Protein AF-A3WQY5-F1 (afdb_monomer)

Secondary structure (DSSP, 8-state):
-PPPPPPEEEE-SSSSEEEEEEE-TTSS-EEEEEEETTT-SSBEEEEES---SSS---BT-EEEEEEEEEETTEEEEEEEEEEEEGGGTEEEESS-B-HHHHHHHHH-SEEEEEETTS-EEEEEE-TTHHHHHHHHHHHH------TT--TTEEEE-SHHHHHHT-SEEEETTEEEETTS-EEEEEE-SSTTEEEESS----B-GGG-BSBTBSPP-EEEEEB-TT-SSGGG-SEEEEEEE-SSSPPPGGGGBSS---STTEEEEEEEE-

Solvent-accessible surface area (backbone atoms only — not comparable to full-atom values): 14234 Å² total; per-residue (Å²): 131,82,78,81,83,53,40,46,61,45,72,46,94,88,49,53,26,26,41,31,44,45,68,25,72,84,74,53,30,33,40,44,31,34,31,35,39,89,85,40,75,30,40,38,38,35,39,29,63,71,81,68,84,53,63,77,90,43,66,91,40,72,44,59,30,38,45,35,30,31,32,97,94,46,75,46,80,41,78,48,30,38,26,25,38,70,95,72,60,25,34,33,44,57,69,60,40,49,55,66,51,46,54,44,45,28,67,21,51,33,40,36,36,19,31,82,87,66,43,68,57,56,37,30,73,25,53,46,21,41,62,28,30,56,48,39,26,67,58,29,60,34,73,70,74,54,86,79,67,51,93,39,40,32,43,44,69,30,73,63,14,52,55,29,46,32,37,35,35,55,55,94,55,27,40,32,32,60,81,67,51,70,46,50,40,40,83,52,98,33,64,54,34,30,32,43,72,62,74,57,59,58,74,42,37,92,75,28,51,74,38,70,92,56,44,37,36,34,41,23,58,7,22,46,81,92,38,97,44,67,94,71,35,56,47,39,31,44,34,34,26,39,64,92,67,79,58,56,43,70,45,25,37,38,84,61,78,82,46,79,40,62,65,38,74,30,37,26,34,103

Foldseek 3Di:
DPPQDAWDWDQDPVFLWIWTKDDFPVRFWIWIWGDGLVLPAAIWTKIARQDDDQDDQDAPDKFKKWKWFQAPVGIDIWIWIWHHHPVRRITITDGGTHLVVLLSLLHGQKIWMGGPVRHTRTMHGSGNSVVNSVSRCVRSVSPPCPVCPDLQWWAFPDPCCCQFFGIWGQDPQFIAGPVRDTWGWDDDPAPQKIFTPDQDFDQTHPRDTPFPPGGWGMWGFAFEPVDPDPSRGQKTKIWTFDDDDTAHNCVNYDNDDPDPRTGDITMTGD

Structure (mmCIF, N/CA/C/O backbone):
data_AF-A3WQY5-F1
#
_entry.id   AF-A3WQY5-F1
#
loop_
_atom_site.group_PDB
_atom_site.id
_atom_site.type_symbol
_atom_site.label_atom_id
_atom_site.label_alt_id
_atom_site.label_comp_id
_atom_site.label_asym_id
_atom_site.label_entity_id
_atom_site.label_seq_id
_atom_site.pdbx_PDB_ins_code
_atom_site.Cartn_x
_atom_site.Cartn_y
_atom_site.Cartn_z
_atom_site.occupancy
_atom_site.B_iso_or_equiv
_atom_site.auth_seq_id
_atom_site.auth_comp_id
_atom_site.auth_asym_id
_atom_site.auth_atom_id
_atom_site.pdbx_PDB_model_num
ATOM 1 N N . MET A 1 1 ? 33.928 -15.303 -5.608 1.00 41.84 1 MET A N 1
ATOM 2 C CA . MET A 1 1 ? 32.573 -14.869 -5.208 1.00 41.84 1 MET A CA 1
ATOM 3 C C . MET A 1 1 ? 32.460 -13.387 -5.524 1.00 41.84 1 MET A C 1
ATOM 5 O O . MET A 1 1 ? 33.220 -12.619 -4.951 1.00 41.84 1 MET A O 1
ATOM 9 N N . GLN A 1 2 ? 31.615 -12.990 -6.480 1.00 43.31 2 GLN A N 1
ATOM 10 C CA . GLN A 1 2 ? 31.292 -11.572 -6.681 1.00 43.31 2 GLN A CA 1
ATOM 11 C C . GLN A 1 2 ? 30.510 -11.088 -5.458 1.00 43.31 2 GLN A C 1
ATOM 13 O O . GLN A 1 2 ? 29.600 -11.779 -4.999 1.00 43.31 2 GLN A O 1
ATOM 18 N N . ALA A 1 3 ? 30.895 -9.943 -4.896 1.00 53.81 3 ALA A N 1
ATOM 19 C CA . ALA A 1 3 ? 30.131 -9.323 -3.823 1.00 53.81 3 ALA A CA 1
ATOM 20 C C . ALA A 1 3 ? 28.706 -9.058 -4.329 1.00 53.81 3 ALA A C 1
ATOM 22 O O . ALA A 1 3 ? 28.535 -8.508 -5.417 1.00 53.81 3 ALA A O 1
ATOM 23 N N . LYS A 1 4 ? 27.690 -9.469 -3.560 1.00 64.06 4 LYS A N 1
ATOM 24 C CA . LYS A 1 4 ? 26.301 -9.119 -3.865 1.00 64.06 4 LYS A CA 1
ATOM 25 C C . LYS A 1 4 ? 26.191 -7.597 -3.887 1.00 64.06 4 LYS A C 1
ATOM 27 O O . LYS A 1 4 ? 26.438 -6.939 -2.879 1.00 64.06 4 LYS A O 1
ATOM 32 N N . GLU A 1 5 ? 25.868 -7.051 -5.052 1.00 82.19 5 GLU A N 1
ATOM 33 C CA . GLU A 1 5 ? 25.673 -5.617 -5.237 1.00 82.19 5 GLU A CA 1
ATOM 34 C C . GLU A 1 5 ? 24.538 -5.147 -4.311 1.00 82.19 5 GLU A C 1
ATOM 36 O O . GLU A 1 5 ? 23.481 -5.773 -4.271 1.00 82.19 5 GLU A O 1
ATOM 41 N N . ALA A 1 6 ? 24.732 -4.083 -3.538 1.00 90.44 6 ALA A N 1
ATOM 42 C CA . ALA A 1 6 ? 23.682 -3.519 -2.688 1.00 90.44 6 ALA A CA 1
ATOM 43 C C . ALA A 1 6 ? 22.960 -2.385 -3.425 1.00 90.44 6 ALA A C 1
ATOM 45 O O . ALA A 1 6 ? 23.534 -1.770 -4.318 1.00 90.44 6 ALA A O 1
ATOM 46 N N . TRP A 1 7 ? 21.728 -2.064 -3.026 1.00 93.94 7 TRP A N 1
ATOM 47 C CA . TRP A 1 7 ? 21.065 -0.850 -3.501 1.00 93.94 7 TRP A CA 1
ATOM 48 C C . TRP A 1 7 ? 21.878 0.388 -3.118 1.00 93.94 7 TRP A C 1
ATOM 50 O O . TRP A 1 7 ? 22.141 0.640 -1.937 1.00 93.94 7 TRP A O 1
ATOM 60 N N . THR A 1 8 ? 22.243 1.179 -4.120 1.00 90.19 8 THR A N 1
ATOM 61 C CA . THR A 1 8 ? 22.948 2.452 -3.954 1.00 90.19 8 THR A CA 1
ATOM 62 C C . THR A 1 8 ? 22.024 3.617 -4.270 1.00 90.19 8 THR A C 1
ATOM 64 O O . THR A 1 8 ? 21.202 3.523 -5.176 1.00 90.19 8 THR A O 1
ATOM 67 N N . ALA A 1 9 ? 22.163 4.713 -3.524 1.00 92.00 9 ALA A N 1
ATOM 68 C CA . ALA A 1 9 ? 21.423 5.949 -3.749 1.00 92.00 9 ALA A CA 1
ATOM 69 C C . ALA A 1 9 ? 22.381 7.126 -3.904 1.00 92.00 9 ALA A C 1
ATOM 71 O O . ALA A 1 9 ? 23.246 7.338 -3.051 1.00 92.00 9 ALA A O 1
ATOM 72 N N . PHE A 1 10 ? 22.177 7.898 -4.964 1.00 93.94 10 PHE A N 1
ATOM 73 C CA . PHE A 1 10 ? 22.990 9.044 -5.337 1.00 93.94 10 PHE A CA 1
ATOM 74 C C . PHE A 1 10 ? 22.095 10.286 -5.383 1.00 93.94 10 PHE A C 1
ATOM 76 O O . PHE A 1 10 ? 21.288 10.423 -6.305 1.00 93.94 10 PHE A O 1
ATOM 83 N N . PRO A 1 11 ? 22.168 11.167 -4.371 1.00 90.81 11 PRO A N 1
ATOM 84 C CA . PRO A 1 11 ? 21.554 12.484 -4.448 1.00 90.81 11 PRO A CA 1
ATOM 85 C C . PRO A 1 11 ? 22.171 13.282 -5.595 1.00 90.81 11 PRO A C 1
ATOM 87 O O . PRO A 1 11 ? 23.394 13.320 -5.728 1.00 90.81 11 PRO A O 1
ATOM 90 N N . ASP A 1 12 ? 21.337 13.947 -6.382 1.00 88.31 12 ASP A N 1
ATOM 91 C CA . ASP A 1 12 ? 21.803 14.926 -7.356 1.00 88.31 12 ASP A CA 1
ATOM 92 C C . ASP A 1 12 ? 22.112 16.250 -6.633 1.00 88.31 12 ASP A C 1
ATOM 94 O O . ASP A 1 12 ? 21.279 16.786 -5.903 1.00 88.31 12 ASP A O 1
ATOM 98 N N . ALA A 1 13 ? 23.324 16.782 -6.802 1.00 81.56 13 ALA A N 1
ATOM 99 C CA . ALA A 1 13 ? 23.751 18.017 -6.143 1.00 81.56 13 ALA A CA 1
ATOM 100 C C . ALA A 1 13 ? 22.996 19.264 -6.647 1.00 81.56 13 ALA A C 1
ATOM 102 O O . ALA A 1 13 ? 22.935 20.267 -5.935 1.00 81.56 13 ALA A O 1
ATOM 103 N N . GLY A 1 14 ? 22.427 19.215 -7.859 1.00 80.31 14 GLY A N 1
ATOM 104 C CA . GLY A 1 14 ? 21.748 20.346 -8.503 1.00 80.31 14 GLY A CA 1
ATOM 105 C C . GLY A 1 14 ? 20.222 20.243 -8.544 1.00 80.31 14 GLY A C 1
ATOM 106 O O . GLY A 1 14 ? 19.547 21.206 -8.921 1.00 80.31 14 GLY A O 1
ATOM 107 N N . SER A 1 15 ? 19.650 19.102 -8.161 1.00 82.19 15 SER A N 1
ATOM 108 C CA . SER A 1 15 ? 18.206 18.881 -8.202 1.00 82.19 15 SER A CA 1
ATOM 109 C C . SER A 1 15 ? 17.723 18.139 -6.953 1.00 82.19 15 SER A C 1
ATOM 111 O O . SER A 1 15 ? 18.478 17.388 -6.344 1.00 82.19 15 SER A O 1
ATOM 113 N N . PRO A 1 16 ? 16.468 18.335 -6.509 1.00 87.38 16 PRO A N 1
ATOM 114 C CA . PRO A 1 16 ? 15.927 17.608 -5.364 1.00 87.38 16 PRO A CA 1
ATOM 115 C C . PRO A 1 16 ? 15.528 16.182 -5.782 1.00 87.38 16 PRO A C 1
ATOM 117 O O . PRO A 1 16 ? 14.364 15.788 -5.665 1.00 87.38 16 PRO A O 1
ATOM 120 N N . ALA A 1 17 ? 16.489 15.440 -6.328 1.00 92.00 17 ALA A N 1
ATOM 121 C CA . ALA A 1 17 ? 16.324 14.106 -6.868 1.00 92.00 17 ALA A CA 1
ATOM 122 C C . ALA A 1 17 ? 17.367 13.143 -6.298 1.00 92.00 17 ALA A C 1
ATOM 124 O O . ALA A 1 17 ? 18.462 13.525 -5.882 1.00 92.00 17 ALA A O 1
ATOM 125 N N . VAL A 1 18 ? 17.000 11.869 -6.281 1.00 95.88 18 VAL A N 1
ATOM 126 C CA . VAL A 1 18 ? 17.877 10.762 -5.913 1.00 95.88 18 VAL A CA 1
ATOM 127 C C . VAL A 1 18 ? 17.759 9.716 -6.995 1.00 95.88 18 VAL A C 1
ATOM 129 O O . VAL A 1 18 ? 16.646 9.323 -7.340 1.00 95.88 18 VAL A O 1
ATOM 132 N N . GLN A 1 19 ? 18.900 9.247 -7.480 1.00 96.75 19 GLN A N 1
ATOM 133 C CA . GLN A 1 19 ? 18.979 8.111 -8.383 1.00 96.75 19 GLN A CA 1
ATOM 134 C C . GLN A 1 19 ? 19.353 6.853 -7.608 1.00 96.75 19 GLN A C 1
ATOM 136 O O . GLN A 1 19 ? 20.206 6.887 -6.719 1.00 96.75 19 GLN A O 1
ATOM 141 N N . VAL A 1 20 ? 18.721 5.739 -7.949 1.00 96.56 20 VAL A N 1
ATOM 142 C CA . VAL A 1 20 ? 19.049 4.406 -7.457 1.00 96.56 20 VAL A CA 1
ATOM 143 C C . VAL A 1 20 ? 19.146 3.446 -8.633 1.00 96.56 20 VAL A C 1
ATOM 145 O O . VAL A 1 20 ? 18.444 3.601 -9.633 1.00 96.56 20 VAL A O 1
ATOM 148 N N . SER A 1 21 ? 19.985 2.430 -8.496 1.00 95.56 21 SER A N 1
ATOM 149 C CA . SER A 1 21 ? 20.112 1.367 -9.486 1.00 95.56 21 SER A CA 1
ATOM 150 C C . SER A 1 21 ? 20.326 0.019 -8.817 1.00 95.56 21 SER A C 1
ATOM 152 O O . SER A 1 21 ? 20.824 -0.059 -7.686 1.00 95.56 21 SER A O 1
ATOM 154 N N . LYS A 1 22 ? 19.903 -1.044 -9.506 1.00 96.19 22 LYS A N 1
ATOM 155 C CA . LYS A 1 22 ? 20.099 -2.420 -9.054 1.00 96.19 22 LYS A CA 1
ATOM 156 C C . LYS A 1 22 ? 19.904 -3.415 -10.194 1.00 96.19 22 LYS A C 1
ATOM 158 O O . LYS A 1 22 ? 18.937 -3.311 -10.944 1.00 96.19 22 LYS A O 1
ATOM 163 N N . THR A 1 23 ? 20.755 -4.435 -10.248 1.00 96.56 23 TH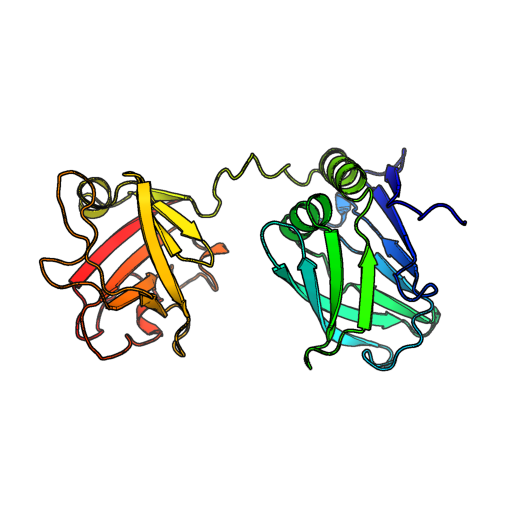R A N 1
ATOM 164 C CA . THR A 1 23 ? 20.515 -5.628 -11.075 1.00 96.56 23 THR A CA 1
ATOM 165 C C . THR A 1 23 ? 19.598 -6.615 -10.346 1.00 96.56 23 THR A C 1
ATOM 167 O O . THR A 1 23 ? 19.805 -6.912 -9.161 1.00 96.56 23 THR A O 1
ATOM 170 N N . ALA A 1 24 ? 18.581 -7.112 -11.045 1.00 97.06 24 ALA A N 1
ATOM 171 C CA . ALA A 1 24 ? 17.639 -8.109 -10.562 1.00 97.06 24 ALA A CA 1
ATOM 172 C C . ALA A 1 24 ? 18.316 -9.462 -10.287 1.00 97.06 24 ALA A C 1
ATOM 174 O O . ALA A 1 24 ? 19.445 -9.740 -10.689 1.00 97.06 24 ALA A O 1
ATOM 175 N N . THR A 1 25 ? 17.590 -10.331 -9.591 1.00 96.62 25 THR A N 1
ATOM 176 C CA . THR A 1 25 ? 18.013 -11.698 -9.236 1.00 96.62 25 THR A CA 1
ATOM 177 C C . THR A 1 25 ? 18.167 -12.626 -10.440 1.00 96.62 25 THR A C 1
ATOM 179 O O . THR A 1 25 ? 18.842 -13.645 -10.334 1.00 96.62 25 THR A O 1
ATOM 182 N N . ASP A 1 26 ? 17.599 -12.256 -11.588 1.00 95.50 26 ASP A N 1
ATOM 183 C CA . ASP A 1 26 ? 17.806 -12.943 -12.865 1.00 95.50 26 ASP A CA 1
ATOM 184 C C . ASP A 1 26 ? 19.197 -12.668 -13.481 1.00 95.50 26 ASP A C 1
ATOM 186 O O . ASP A 1 26 ? 19.581 -13.300 -14.468 1.00 95.50 26 ASP A O 1
ATOM 190 N N . GLY A 1 27 ? 19.964 -11.743 -12.891 1.00 95.44 27 GLY A N 1
ATOM 191 C CA . GLY A 1 27 ? 21.328 -11.397 -13.279 1.00 95.44 27 GLY A CA 1
ATOM 192 C C . GLY A 1 27 ? 21.446 -10.507 -14.516 1.00 95.44 27 GLY A C 1
ATOM 193 O O . GLY A 1 27 ? 22.567 -10.263 -14.957 1.00 95.44 27 GLY A O 1
ATOM 194 N N . HIS A 1 28 ? 20.336 -10.036 -15.090 1.00 95.62 28 HIS A N 1
ATOM 195 C CA . HIS A 1 28 ? 20.360 -9.249 -16.325 1.00 95.62 28 HIS A CA 1
ATOM 196 C C . HIS A 1 28 ? 19.387 -8.074 -16.350 1.00 95.62 28 HIS A C 1
ATOM 198 O O . HIS A 1 28 ? 19.737 -7.046 -16.922 1.00 95.62 28 HIS A O 1
ATOM 204 N N . THR A 1 29 ? 18.202 -8.179 -15.747 1.00 97.75 29 THR A N 1
ATOM 205 C CA . THR A 1 29 ? 17.266 -7.052 -15.701 1.00 97.75 29 THR A CA 1
ATOM 206 C C . THR A 1 29 ? 17.841 -5.965 -14.802 1.00 97.75 29 THR A C 1
ATOM 208 O O . THR A 1 29 ? 18.151 -6.215 -13.636 1.00 97.75 29 THR A O 1
ATOM 211 N N . VAL A 1 30 ? 17.982 -4.748 -15.321 1.00 97.31 30 VAL A N 1
ATOM 212 C CA . VAL A 1 30 ? 18.534 -3.617 -14.568 1.00 97.31 30 VAL A CA 1
ATOM 213 C C . VAL A 1 30 ? 17.428 -2.620 -14.286 1.00 97.31 30 VAL A C 1
ATOM 215 O O . VAL A 1 30 ? 16.726 -2.188 -15.195 1.00 97.31 30 VAL A O 1
ATOM 218 N N . PHE A 1 31 ? 17.289 -2.238 -13.021 1.00 97.69 31 PHE A N 1
ATOM 219 C CA . PHE A 1 31 ? 16.473 -1.103 -12.629 1.00 97.69 31 PHE A CA 1
ATOM 220 C C . PHE A 1 31 ? 17.334 0.153 -12.528 1.00 97.69 31 PHE A C 1
ATOM 222 O O . PHE A 1 31 ? 18.377 0.140 -11.864 1.00 97.69 31 PHE A O 1
ATOM 229 N N . LEU A 1 32 ? 16.855 1.242 -13.123 1.00 97.06 32 LEU A N 1
ATOM 230 C CA . LEU A 1 32 ? 17.350 2.595 -12.908 1.00 97.06 32 LEU A CA 1
ATOM 231 C C . LEU A 1 32 ? 16.161 3.494 -12.578 1.00 97.06 32 LEU A C 1
ATOM 233 O O . LEU A 1 32 ? 15.205 3.583 -13.340 1.00 97.06 32 LEU A O 1
ATOM 237 N N . GLY A 1 33 ? 16.208 4.184 -11.449 1.00 96.31 33 GLY A N 1
ATOM 238 C CA . GLY A 1 33 ? 15.096 5.033 -11.051 1.00 96.31 33 GLY A CA 1
ATOM 239 C C . GLY A 1 33 ? 15.403 5.849 -9.819 1.00 96.31 33 GLY A C 1
ATOM 240 O O . GLY A 1 33 ? 16.547 6.220 -9.580 1.00 96.31 33 GLY A O 1
ATOM 241 N N . GLY A 1 34 ? 14.379 6.122 -9.024 1.00 95.50 34 GLY A N 1
ATOM 242 C CA . GLY A 1 34 ? 14.497 6.854 -7.776 1.00 95.50 34 GLY A CA 1
ATOM 243 C C . GLY A 1 34 ? 13.363 7.847 -7.606 1.00 95.50 34 GLY A C 1
ATOM 244 O O . GLY A 1 34 ? 12.201 7.528 -7.860 1.00 95.50 34 GLY A O 1
ATOM 245 N N . CYS A 1 35 ? 13.691 9.042 -7.132 1.00 94.94 35 CYS A N 1
ATOM 246 C CA . CYS A 1 35 ? 12.704 10.068 -6.835 1.00 94.94 35 CYS A CA 1
ATOM 247 C C . CYS A 1 35 ? 13.149 11.447 -7.291 1.00 94.94 35 CYS A C 1
ATOM 249 O O . CYS A 1 35 ? 14.339 11.738 -7.368 1.00 94.94 35 CYS A O 1
ATOM 251 N N . ASN A 1 36 ? 12.174 12.315 -7.548 1.00 89.38 36 ASN A N 1
ATOM 252 C CA . ASN A 1 36 ? 12.401 13.717 -7.856 1.00 89.38 36 ASN A CA 1
ATOM 253 C C . ASN A 1 36 ? 11.270 14.547 -7.251 1.00 89.38 36 ASN A C 1
ATOM 255 O O . ASN A 1 36 ? 10.126 14.456 -7.693 1.00 89.38 36 ASN A O 1
ATOM 259 N N . LYS A 1 37 ? 11.594 15.394 -6.270 1.00 85.31 37 LYS A N 1
ATOM 260 C CA . LYS A 1 37 ? 10.620 16.230 -5.554 1.00 85.31 37 LYS A CA 1
ATOM 261 C C . LYS A 1 37 ? 9.785 17.114 -6.486 1.00 85.31 37 LYS A C 1
ATOM 263 O O . LYS A 1 37 ? 8.655 17.446 -6.145 1.00 85.31 37 LYS A O 1
ATOM 268 N N . ARG A 1 38 ? 10.326 17.503 -7.649 1.00 82.12 38 ARG A N 1
ATOM 269 C CA . ARG A 1 38 ? 9.616 18.337 -8.636 1.00 82.12 38 ARG A CA 1
ATOM 270 C C . ARG A 1 38 ? 8.538 17.570 -9.399 1.00 82.12 38 ARG A C 1
ATOM 272 O O . ARG A 1 38 ? 7.591 18.193 -9.855 1.00 82.12 38 ARG A O 1
ATOM 279 N N . LEU A 1 39 ? 8.680 16.250 -9.534 1.00 78.81 39 LEU A N 1
ATOM 280 C CA . LEU A 1 39 ? 7.693 15.394 -10.203 1.00 78.81 39 LEU A CA 1
ATOM 281 C C . LEU A 1 39 ? 6.554 14.973 -9.265 1.00 78.81 39 LEU A C 1
ATOM 283 O O . LEU A 1 39 ? 5.532 14.479 -9.726 1.00 78.81 39 LEU A O 1
ATOM 287 N N . GLY A 1 40 ? 6.720 15.186 -7.958 1.00 80.38 40 GLY A N 1
ATOM 288 C CA . GLY A 1 40 ? 5.765 14.804 -6.927 1.00 80.38 40 GLY A CA 1
ATOM 289 C C . GLY A 1 40 ? 6.343 13.792 -5.942 1.00 80.38 40 GLY A C 1
ATOM 290 O O . GLY A 1 40 ? 7.493 13.358 -6.036 1.00 80.38 40 GLY A O 1
ATOM 291 N N . ALA A 1 41 ? 5.536 13.429 -4.948 1.00 81.88 41 ALA A N 1
ATOM 292 C CA . ALA A 1 41 ? 5.933 12.475 -3.927 1.00 81.88 41 ALA A CA 1
ATOM 293 C C . ALA A 1 41 ? 5.734 11.036 -4.427 1.00 81.88 41 ALA A C 1
ATOM 295 O O . ALA A 1 41 ? 4.638 10.490 -4.334 1.00 81.88 41 ALA A O 1
ATOM 296 N N . GLY A 1 42 ? 6.798 10.406 -4.916 1.00 85.81 42 GLY A N 1
ATOM 297 C CA . GLY A 1 42 ? 6.816 8.969 -5.145 1.00 85.81 42 GLY A CA 1
ATOM 298 C C . GLY A 1 42 ? 8.070 8.471 -5.850 1.00 85.81 42 GLY A C 1
ATOM 299 O O . GLY A 1 42 ? 9.023 9.218 -6.077 1.00 85.81 42 GLY A O 1
ATOM 300 N N . PHE A 1 43 ? 8.062 7.182 -6.157 1.00 94.00 43 PHE A N 1
ATOM 301 C CA . PHE A 1 43 ? 9.169 6.463 -6.768 1.00 94.00 43 PHE A CA 1
ATOM 302 C C . PHE A 1 43 ? 8.837 6.078 -8.204 1.00 94.00 43 PHE A C 1
ATOM 304 O O . PHE A 1 43 ? 7.737 5.611 -8.488 1.00 94.00 43 PHE A O 1
ATOM 311 N N . THR A 1 44 ? 9.786 6.263 -9.110 1.00 96.44 44 THR A N 1
ATOM 312 C CA . THR A 1 44 ? 9.638 5.906 -10.524 1.00 96.44 44 THR A CA 1
ATOM 313 C C . THR A 1 44 ? 10.963 5.396 -11.078 1.00 96.44 44 THR A C 1
ATOM 315 O O . THR A 1 44 ? 11.986 5.444 -10.391 1.00 96.44 44 THR A O 1
ATOM 318 N N . GLY A 1 45 ? 10.955 4.871 -12.297 1.00 96.81 45 GLY A N 1
ATOM 319 C CA . GLY A 1 45 ? 12.144 4.346 -12.951 1.00 96.81 45 GLY A CA 1
ATOM 320 C C . GLY A 1 45 ? 11.822 3.498 -14.168 1.00 96.81 45 GLY A C 1
ATOM 321 O O . GLY A 1 45 ? 10.661 3.349 -14.552 1.00 96.81 45 GLY A O 1
ATOM 322 N N . THR A 1 46 ? 12.870 2.931 -14.744 1.00 97.75 46 THR A N 1
ATOM 323 C CA . THR A 1 46 ? 12.820 2.044 -15.898 1.00 97.75 46 THR A CA 1
ATOM 324 C C . THR A 1 46 ? 13.496 0.713 -15.582 1.00 97.75 46 THR A C 1
ATOM 326 O O . THR A 1 46 ? 14.423 0.623 -14.770 1.00 97.75 46 THR A O 1
ATOM 329 N N . PHE A 1 47 ? 13.006 -0.337 -16.230 1.00 98.06 47 PHE A N 1
ATOM 330 C CA . PHE A 1 47 ? 13.578 -1.676 -16.228 1.00 98.06 47 PHE A CA 1
ATOM 331 C C . PHE A 1 47 ? 14.109 -1.962 -17.626 1.00 98.06 47 PHE A C 1
ATOM 333 O O . PHE A 1 47 ? 13.340 -1.959 -18.585 1.00 98.06 47 PHE A O 1
ATOM 340 N N . SER A 1 48 ? 15.405 -2.206 -17.763 1.00 97.81 48 SER A N 1
ATOM 341 C CA . SER A 1 48 ? 16.030 -2.531 -19.045 1.00 97.81 48 SER A CA 1
ATOM 342 C C . SER A 1 48 ? 16.558 -3.959 -19.050 1.00 97.81 48 SER A C 1
ATOM 344 O O . SER A 1 48 ? 16.685 -4.607 -18.008 1.00 97.81 48 SER A O 1
ATOM 346 N N . SER A 1 49 ? 16.868 -4.459 -20.247 1.00 96.75 49 SER A N 1
ATOM 347 C CA . SER A 1 49 ? 17.458 -5.787 -20.457 1.00 96.75 49 SER A CA 1
ATOM 348 C C . SER A 1 49 ? 16.597 -6.971 -20.002 1.00 96.75 49 SER A C 1
ATOM 350 O O . SER A 1 49 ? 17.108 -8.086 -19.972 1.00 96.75 49 SER A O 1
ATOM 352 N N . TYR A 1 50 ? 15.308 -6.781 -19.699 1.00 96.94 50 TYR A N 1
ATOM 353 C CA . TYR A 1 50 ? 14.400 -7.877 -19.357 1.00 96.94 50 TYR A CA 1
ATOM 354 C C . TYR A 1 50 ? 14.188 -8.825 -20.549 1.00 96.94 50 TYR A C 1
ATOM 356 O O . TYR A 1 50 ? 13.875 -8.401 -21.667 1.00 96.94 50 TYR A O 1
ATOM 364 N N . ARG A 1 51 ? 14.367 -10.130 -20.304 1.00 95.88 51 ARG A N 1
ATOM 365 C CA . ARG A 1 51 ? 14.285 -11.197 -21.324 1.00 95.88 51 ARG A CA 1
ATOM 366 C C . ARG A 1 51 ? 13.147 -12.189 -21.100 1.00 95.88 51 ARG A C 1
ATOM 368 O O . ARG A 1 51 ? 13.033 -13.151 -21.856 1.00 95.88 51 ARG A O 1
ATOM 375 N N . GLY A 1 52 ? 12.349 -12.003 -20.052 1.00 95.62 52 GLY A N 1
ATOM 376 C CA . GLY A 1 52 ? 11.213 -12.876 -19.784 1.00 95.62 52 GLY A CA 1
ATOM 377 C C . GLY A 1 52 ? 10.007 -12.563 -20.670 1.00 95.62 52 GLY A C 1
ATOM 378 O O . GLY A 1 52 ? 10.010 -11.644 -21.484 1.00 95.62 52 GLY A O 1
ATOM 379 N N . ASP A 1 53 ? 8.958 -13.353 -20.482 1.00 96.62 53 ASP A N 1
ATOM 380 C CA . ASP A 1 53 ? 7.721 -13.358 -21.268 1.00 96.62 53 ASP A CA 1
ATOM 381 C C . ASP A 1 53 ? 6.487 -12.976 -20.423 1.00 96.62 53 ASP A C 1
ATOM 383 O O . ASP A 1 53 ? 5.343 -13.205 -20.818 1.00 96.62 53 ASP A O 1
ATOM 387 N N . ALA A 1 54 ? 6.694 -12.461 -19.206 1.00 97.44 54 ALA A N 1
ATOM 388 C CA . ALA A 1 54 ? 5.600 -12.052 -18.329 1.00 97.44 54 ALA A CA 1
ATOM 389 C C . ALA A 1 54 ? 5.038 -10.672 -18.698 1.00 97.44 54 ALA A C 1
ATOM 391 O O . ALA A 1 54 ? 3.864 -10.427 -18.425 1.00 97.44 54 ALA A O 1
ATOM 392 N N . LEU A 1 55 ? 5.855 -9.806 -19.301 1.00 96.94 55 LEU A N 1
ATOM 393 C CA . LEU A 1 55 ? 5.476 -8.470 -19.766 1.00 96.94 55 LEU A CA 1
ATOM 394 C C . LEU A 1 55 ? 5.472 -8.443 -21.290 1.00 96.94 55 LEU A C 1
ATOM 396 O O . LEU A 1 55 ? 6.370 -9.014 -21.918 1.00 96.94 55 LEU A O 1
ATOM 400 N N . GLN A 1 56 ? 4.488 -7.775 -21.883 1.00 95.50 56 GLN A N 1
ATOM 401 C CA . GLN A 1 56 ? 4.432 -7.630 -23.334 1.00 95.50 56 GLN A CA 1
ATOM 402 C C . GLN A 1 56 ? 5.352 -6.497 -23.806 1.00 95.50 56 GLN A C 1
ATOM 404 O O . GLN A 1 56 ? 5.624 -5.533 -23.087 1.00 95.50 56 GLN A O 1
ATOM 409 N N . LYS A 1 57 ? 5.854 -6.641 -25.035 1.00 95.94 57 LYS A N 1
ATOM 410 C CA . LYS A 1 57 ? 6.641 -5.628 -25.751 1.00 95.94 57 LYS A CA 1
ATOM 411 C C . LYS A 1 57 ? 5.751 -4.947 -26.782 1.00 95.94 57 LYS A C 1
ATOM 413 O O . LYS A 1 57 ? 5.902 -5.176 -27.980 1.00 95.94 57 LYS A O 1
ATOM 418 N N . ILE A 1 58 ? 4.766 -4.197 -26.301 1.00 92.94 58 ILE A N 1
ATOM 419 C CA . ILE A 1 58 ? 3.860 -3.424 -27.151 1.00 92.94 58 ILE A CA 1
ATOM 420 C C . ILE A 1 58 ? 4.116 -1.955 -26.855 1.00 92.94 58 ILE A C 1
ATOM 422 O O . ILE A 1 58 ? 3.892 -1.502 -25.735 1.00 92.94 58 ILE A O 1
ATOM 426 N N . ASP A 1 59 ? 4.640 -1.254 -27.857 1.00 90.75 59 ASP A N 1
ATOM 427 C CA . ASP A 1 59 ? 4.921 0.176 -27.766 1.00 90.75 59 ASP A CA 1
ATOM 428 C C . ASP A 1 59 ? 3.626 0.954 -27.511 1.00 90.75 59 ASP A C 1
ATOM 430 O O . ASP A 1 59 ? 2.543 0.542 -27.938 1.00 90.75 59 ASP A O 1
ATOM 434 N N . ASP A 1 60 ? 3.740 2.052 -26.778 1.00 79.81 60 ASP A N 1
ATOM 435 C CA . ASP A 1 60 ? 2.626 2.906 -26.369 1.00 79.81 60 ASP A CA 1
ATOM 436 C C . ASP A 1 60 ? 1.537 2.244 -25.488 1.00 79.81 60 ASP A C 1
ATOM 438 O O . ASP A 1 60 ? 0.548 2.889 -25.125 1.00 79.81 60 ASP A O 1
ATOM 442 N N . GLN A 1 61 ? 1.713 0.984 -25.065 1.00 87.56 61 GLN A N 1
ATOM 443 C CA . GLN A 1 61 ? 0.759 0.284 -24.205 1.00 87.56 61 GLN A CA 1
ATOM 444 C C . GLN A 1 61 ? 1.285 0.114 -22.778 1.00 87.56 61 GLN A C 1
ATOM 446 O O . GLN A 1 61 ? 2.370 -0.411 -22.527 1.00 87.56 61 GLN A O 1
ATOM 451 N N . SER A 1 62 ? 0.460 0.532 -21.820 1.00 91.19 62 SER A N 1
ATOM 452 C CA . SER A 1 62 ? 0.692 0.308 -20.396 1.00 91.19 62 SER A CA 1
ATOM 453 C C . SER A 1 62 ? 0.007 -0.976 -19.941 1.00 91.19 62 SER A C 1
ATOM 455 O O . SER A 1 62 ? -1.187 -1.164 -20.179 1.00 91.19 62 SER A O 1
ATOM 457 N N . GLU A 1 63 ? 0.735 -1.832 -19.235 1.00 92.56 63 GLU A N 1
ATOM 458 C CA . GLU A 1 63 ? 0.202 -3.036 -18.604 1.00 92.56 63 GLU A CA 1
ATOM 459 C C . GLU A 1 63 ? 0.106 -2.852 -17.084 1.00 92.56 63 GLU A C 1
ATOM 461 O O . GLU A 1 63 ? 1.059 -2.366 -16.462 1.00 92.56 63 GLU A O 1
ATOM 466 N N . PRO A 1 64 ? -1.010 -3.252 -16.449 1.00 92.56 64 PRO A N 1
ATOM 467 C CA . PRO A 1 64 ? -1.124 -3.237 -14.998 1.00 92.56 64 PRO A CA 1
ATOM 468 C C . PRO A 1 64 ? -0.185 -4.269 -14.365 1.00 92.56 64 PRO A C 1
ATOM 470 O O . PRO A 1 64 ? -0.127 -5.438 -14.761 1.00 92.56 64 PRO A O 1
ATOM 473 N N . VAL A 1 65 ? 0.525 -3.841 -13.323 1.00 97.56 65 VAL A N 1
ATOM 474 C CA . VAL A 1 65 ? 1.422 -4.691 -12.539 1.00 97.56 65 VAL A CA 1
ATOM 475 C C . VAL A 1 65 ? 1.195 -4.509 -11.042 1.00 97.56 65 VAL A C 1
ATOM 477 O O . VAL A 1 65 ? 0.674 -3.498 -10.570 1.00 97.56 65 VAL A O 1
ATOM 480 N N . THR A 1 66 ? 1.631 -5.498 -10.271 1.00 97.25 66 THR A N 1
ATOM 481 C CA . THR A 1 66 ? 1.732 -5.414 -8.815 1.00 97.25 66 THR A CA 1
ATOM 482 C C . THR A 1 66 ? 3.195 -5.454 -8.402 1.00 97.25 66 THR A C 1
ATOM 484 O O . THR A 1 66 ? 3.927 -6.380 -8.756 1.00 97.25 66 THR A O 1
ATOM 487 N N . PHE A 1 67 ? 3.605 -4.471 -7.607 1.00 98.31 67 PHE A N 1
ATOM 488 C CA . PHE A 1 67 ? 4.879 -4.458 -6.904 1.00 98.31 67 PHE A CA 1
ATOM 489 C C . PHE A 1 67 ? 4.671 -5.082 -5.524 1.00 98.31 67 PHE A C 1
ATOM 491 O O . PHE A 1 67 ? 3.985 -4.519 -4.670 1.00 98.31 67 PHE A O 1
ATOM 498 N N . GLU A 1 68 ? 5.238 -6.263 -5.310 1.00 97.81 68 GLU A N 1
ATOM 499 C CA . GLU A 1 68 ? 5.166 -6.988 -4.047 1.00 97.81 68 GLU A CA 1
ATOM 500 C C . GLU A 1 68 ? 6.465 -6.807 -3.268 1.00 97.81 68 GLU A C 1
ATOM 502 O O . GLU A 1 68 ? 7.519 -7.287 -3.689 1.00 97.81 68 GLU A O 1
ATOM 507 N N . VAL A 1 69 ? 6.392 -6.155 -2.111 1.00 97.56 69 VAL A N 1
ATOM 508 C CA . VAL A 1 69 ? 7.518 -6.073 -1.181 1.00 97.56 69 VAL A CA 1
ATOM 509 C C . VAL A 1 69 ? 7.302 -7.095 -0.078 1.00 97.56 69 VAL A C 1
ATOM 511 O O . VAL A 1 69 ? 6.363 -6.988 0.708 1.00 97.56 69 VAL A O 1
ATOM 514 N N . THR A 1 70 ? 8.166 -8.101 -0.026 1.00 94.75 70 THR A N 1
ATOM 515 C CA . THR A 1 70 ? 8.146 -9.136 1.009 1.00 94.75 70 THR A CA 1
ATOM 516 C C . THR A 1 70 ? 9.254 -8.873 2.012 1.00 94.75 70 THR A C 1
ATOM 518 O O . THR A 1 70 ? 10.401 -8.643 1.630 1.00 94.75 70 THR A O 1
ATOM 521 N N . GLY A 1 71 ? 8.917 -8.931 3.296 1.00 92.19 71 GLY A N 1
ATOM 522 C CA . GLY A 1 71 ? 9.884 -8.927 4.387 1.00 92.19 71 GLY A CA 1
ATOM 523 C C . GLY A 1 71 ? 9.361 -9.685 5.603 1.00 92.19 71 GLY A C 1
ATOM 524 O O . GLY A 1 71 ? 8.329 -10.354 5.542 1.00 92.19 71 GLY A O 1
ATOM 525 N N . LYS A 1 72 ? 10.034 -9.539 6.746 1.00 82.88 72 LYS A N 1
ATOM 526 C CA . LYS A 1 72 ? 9.673 -10.231 8.003 1.00 82.88 72 LYS A CA 1
ATOM 527 C C . LYS A 1 72 ? 8.219 -10.037 8.459 1.00 82.88 72 LYS A C 1
ATOM 529 O O . LYS A 1 72 ? 7.669 -10.914 9.115 1.00 82.88 72 LYS A O 1
ATOM 534 N N . ALA A 1 73 ? 7.606 -8.895 8.141 1.00 80.88 73 ALA A N 1
ATOM 535 C CA . ALA A 1 73 ? 6.229 -8.570 8.530 1.00 80.88 73 ALA A CA 1
ATOM 536 C C . ALA A 1 73 ? 5.155 -9.150 7.583 1.00 80.88 73 ALA A C 1
ATOM 538 O O . ALA A 1 73 ? 3.960 -9.032 7.866 1.00 80.88 73 ALA A O 1
ATOM 539 N N . GLY A 1 74 ? 5.567 -9.772 6.473 1.00 88.44 74 GLY A N 1
ATOM 540 C CA . GLY A 1 74 ? 4.694 -10.292 5.425 1.00 88.44 74 GLY A CA 1
ATOM 541 C C . GLY A 1 74 ? 4.936 -9.620 4.073 1.00 88.44 74 GLY A C 1
ATOM 542 O O . GLY A 1 74 ? 5.988 -9.024 3.834 1.00 88.44 74 GLY A O 1
ATOM 543 N N . THR A 1 75 ? 3.948 -9.740 3.189 1.00 89.94 75 THR A N 1
ATOM 544 C CA . THR A 1 75 ? 3.981 -9.167 1.839 1.00 89.94 75 THR A CA 1
ATOM 545 C C . THR A 1 75 ? 3.031 -7.983 1.741 1.00 89.94 75 THR A C 1
ATOM 547 O O . THR A 1 75 ? 1.836 -8.109 2.012 1.00 89.94 75 THR A O 1
ATOM 550 N N . GLU A 1 76 ? 3.562 -6.851 1.299 1.00 93.38 76 GLU A N 1
ATOM 551 C CA . GLU A 1 76 ? 2.810 -5.649 0.955 1.00 93.38 76 GLU A CA 1
ATOM 552 C C . GLU A 1 76 ? 2.715 -5.521 -0.562 1.00 93.38 76 GLU A C 1
ATOM 554 O O . GLU A 1 76 ? 3.665 -5.845 -1.277 1.00 93.38 76 GLU A O 1
ATOM 559 N N . ARG A 1 77 ? 1.565 -5.063 -1.058 1.00 92.62 77 ARG A N 1
ATOM 560 C CA . ARG A 1 77 ? 1.272 -4.989 -2.491 1.00 92.62 77 ARG A CA 1
ATOM 561 C C . ARG A 1 77 ? 0.940 -3.567 -2.888 1.00 92.62 77 ARG A C 1
ATOM 563 O O . ARG A 1 77 ? 0.114 -2.925 -2.245 1.00 92.62 77 ARG A O 1
ATOM 570 N N . PHE A 1 78 ? 1.551 -3.115 -3.972 1.00 94.25 78 PHE A N 1
ATOM 571 C CA . PHE A 1 78 ? 1.336 -1.791 -4.533 1.00 94.25 78 PHE A CA 1
ATOM 572 C C . PHE A 1 78 ? 0.962 -1.945 -6.002 1.00 94.25 78 PHE A C 1
ATOM 574 O O . PHE A 1 78 ? 1.712 -2.542 -6.775 1.00 94.25 78 PHE A O 1
ATOM 581 N N . ALA A 1 79 ? -0.207 -1.433 -6.380 1.00 91.69 79 ALA A N 1
ATOM 582 C CA . ALA A 1 79 ? -0.601 -1.372 -7.779 1.00 91.69 79 ALA A CA 1
ATOM 583 C C . ALA A 1 79 ? 0.273 -0.355 -8.525 1.00 91.69 79 ALA A C 1
ATOM 585 O O . ALA A 1 79 ? 0.640 0.687 -7.977 1.00 91.69 79 ALA A O 1
ATOM 586 N N . GLY A 1 80 ? 0.582 -0.652 -9.779 1.00 91.12 80 GLY A N 1
ATOM 587 C CA . GLY A 1 80 ? 1.210 0.280 -10.702 1.00 91.12 80 GLY A CA 1
ATOM 588 C C . GLY A 1 80 ? 1.003 -0.173 -12.141 1.00 91.12 80 GLY A C 1
ATOM 589 O O . GLY A 1 80 ? 0.234 -1.095 -12.410 1.00 91.12 80 GLY A O 1
ATOM 590 N N . GLY A 1 81 ? 1.704 0.468 -13.064 1.00 94.19 81 GLY A N 1
ATOM 591 C CA . GLY A 1 81 ? 1.736 0.049 -14.458 1.00 94.19 81 GLY A CA 1
ATOM 592 C C . GLY A 1 81 ? 3.149 0.121 -15.008 1.00 94.19 81 GLY A C 1
ATOM 593 O O . GLY A 1 81 ? 3.985 0.875 -14.498 1.00 94.19 81 GLY A O 1
ATOM 594 N N . LEU A 1 82 ? 3.412 -0.695 -16.022 1.00 97.38 82 LEU A N 1
ATOM 595 C CA . LEU A 1 82 ? 4.631 -0.643 -16.817 1.00 97.38 82 LEU A CA 1
ATOM 596 C C . LEU A 1 82 ? 4.277 -0.354 -18.265 1.00 97.38 82 LEU A C 1
ATOM 598 O O . LEU A 1 82 ? 3.355 -0.953 -18.805 1.00 97.38 82 LEU A O 1
ATOM 602 N N . HIS A 1 83 ? 5.035 0.534 -18.883 1.00 95.94 83 HIS A N 1
ATOM 603 C CA . HIS A 1 83 ? 4.886 0.920 -20.275 1.00 95.94 83 HIS A CA 1
ATOM 604 C C . HIS A 1 83 ? 6.155 0.569 -21.037 1.00 95.94 83 HIS A C 1
ATOM 606 O O . HIS A 1 83 ? 7.243 0.958 -20.606 1.00 95.94 83 HIS A O 1
ATOM 612 N N . TYR A 1 84 ? 6.030 -0.181 -22.131 1.00 97.00 84 TYR A N 1
ATOM 613 C CA . TYR A 1 84 ? 7.182 -0.522 -22.960 1.00 97.00 84 TYR A CA 1
ATOM 614 C C . TYR A 1 84 ? 7.564 0.662 -23.853 1.00 97.00 84 TYR A C 1
ATOM 616 O O . TYR A 1 84 ? 6.705 1.237 -24.508 1.00 97.00 84 TYR A O 1
ATOM 624 N N . ILE A 1 85 ? 8.852 1.004 -23.867 1.00 94.94 85 ILE A N 1
ATOM 625 C CA . ILE A 1 85 ? 9.433 2.092 -24.656 1.00 94.94 85 ILE A CA 1
ATOM 626 C C . ILE A 1 85 ? 10.324 1.444 -25.717 1.00 94.94 85 ILE A C 1
ATOM 628 O O . ILE A 1 85 ? 11.463 1.058 -25.424 1.00 94.94 85 ILE A O 1
ATOM 632 N N . ALA A 1 86 ? 9.824 1.299 -26.948 1.00 94.06 86 ALA A N 1
ATOM 633 C CA . ALA A 1 86 ? 10.521 0.540 -27.991 1.00 94.06 86 ALA A CA 1
ATOM 634 C C . ALA A 1 86 ? 11.916 1.098 -28.312 1.00 94.06 86 ALA A C 1
ATOM 636 O O . ALA A 1 86 ? 12.862 0.330 -28.473 1.00 94.06 86 ALA A O 1
ATOM 637 N N . GLY A 1 87 ? 12.068 2.427 -28.335 1.00 93.12 87 GLY A N 1
ATOM 638 C CA . GLY A 1 87 ? 13.349 3.083 -28.624 1.00 93.12 87 GLY A CA 1
ATOM 639 C C . GLY A 1 87 ? 14.452 2.825 -27.588 1.00 93.12 87 GLY A C 1
ATOM 640 O O . GLY A 1 87 ? 15.630 2.928 -27.918 1.00 93.12 87 GLY A O 1
ATOM 641 N N . GLU A 1 88 ? 14.085 2.470 -26.355 1.00 94.06 88 GLU A N 1
ATOM 642 C CA . GLU A 1 88 ? 15.025 2.187 -25.261 1.00 94.06 88 GLU A CA 1
ATOM 643 C C . GLU A 1 88 ? 15.099 0.697 -24.904 1.00 94.06 88 GLU A C 1
ATOM 645 O O . GLU A 1 88 ? 15.880 0.306 -24.035 1.00 94.06 88 GLU A O 1
ATOM 650 N N . GLU A 1 89 ? 14.257 -0.128 -25.531 1.00 95.62 89 GLU A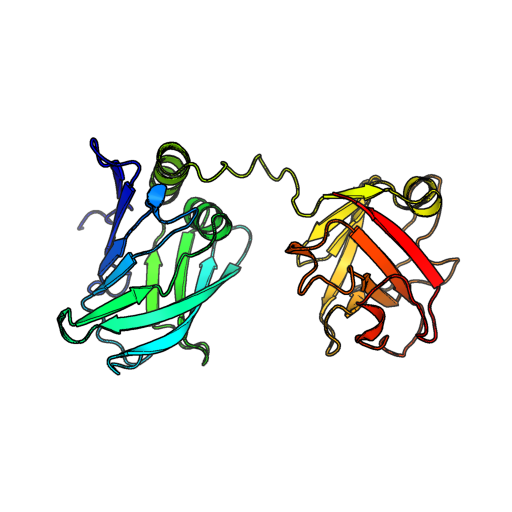 N 1
ATOM 651 C CA . GLU A 1 89 ? 14.009 -1.521 -25.153 1.00 95.62 89 GLU A CA 1
ATOM 652 C C . GLU A 1 89 ? 13.804 -1.701 -23.634 1.00 95.62 89 GLU A C 1
ATOM 654 O O . GLU A 1 89 ? 14.323 -2.634 -23.008 1.00 95.62 89 GLU A O 1
ATOM 659 N N . SER A 1 90 ? 13.041 -0.785 -23.032 1.00 97.00 90 SER A N 1
ATOM 660 C CA . SER A 1 90 ? 12.860 -0.684 -21.584 1.00 97.00 90 SER A CA 1
ATOM 661 C C . SER A 1 90 ? 11.379 -0.632 -21.196 1.00 97.00 90 SER A C 1
ATOM 663 O O . SER A 1 90 ? 10.510 -0.351 -22.018 1.00 97.00 90 SER A O 1
ATOM 665 N N . TRP A 1 91 ? 11.079 -0.929 -19.931 1.00 97.94 91 TRP A N 1
ATOM 666 C CA . TRP A 1 91 ? 9.751 -0.757 -19.344 1.00 97.94 91 TRP A CA 1
ATOM 667 C C . TRP A 1 91 ? 9.804 0.359 -18.307 1.00 97.94 91 TRP A C 1
ATOM 669 O O . TRP A 1 91 ? 10.470 0.217 -17.282 1.00 97.94 91 TRP A O 1
ATOM 679 N N . GLY A 1 92 ? 9.101 1.460 -18.549 1.00 96.81 92 GLY A N 1
ATOM 680 C CA . GLY A 1 92 ? 8.968 2.571 -17.611 1.00 96.81 92 GLY A CA 1
ATOM 681 C C . GLY A 1 92 ? 7.796 2.382 -16.654 1.00 96.81 92 GLY A C 1
ATOM 682 O O . GLY A 1 92 ? 6.722 1.942 -17.060 1.00 96.81 92 GLY A O 1
ATOM 683 N N . ILE A 1 93 ? 7.976 2.740 -15.383 1.00 97.00 93 ILE A N 1
ATOM 684 C CA . ILE A 1 93 ? 6.868 2.829 -14.426 1.00 97.00 93 ILE A CA 1
ATOM 685 C C . ILE A 1 93 ? 5.930 3.957 -14.860 1.00 97.00 93 ILE A C 1
ATOM 687 O O . ILE A 1 93 ? 6.340 5.112 -14.975 1.00 97.00 93 ILE A O 1
ATOM 691 N N . THR A 1 94 ? 4.652 3.641 -15.047 1.00 91.25 94 THR A N 1
ATOM 692 C 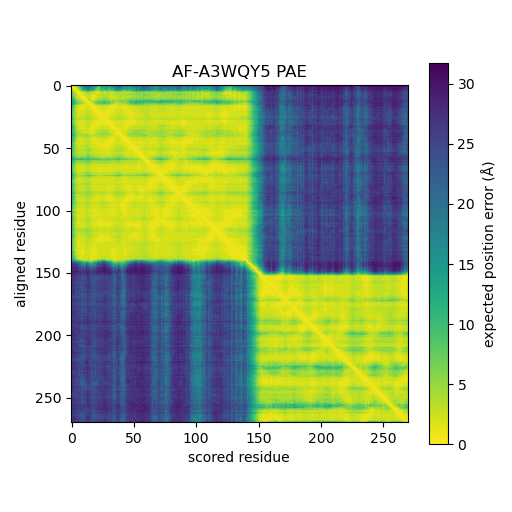CA . THR A 1 94 ? 3.636 4.647 -15.361 1.00 91.25 94 THR A CA 1
ATOM 693 C C . THR A 1 94 ? 3.234 5.392 -14.093 1.00 91.25 94 THR A C 1
ATOM 695 O O . THR A 1 94 ? 2.665 4.802 -13.170 1.00 91.25 94 THR A O 1
ATOM 698 N N . GLY A 1 95 ? 3.506 6.695 -14.050 1.00 89.56 95 GLY A N 1
ATOM 699 C CA . GLY A 1 95 ? 3.236 7.533 -12.883 1.00 89.56 95 GLY A CA 1
ATOM 700 C C . GLY A 1 95 ? 4.280 7.369 -11.774 1.00 89.56 95 GLY A C 1
ATOM 701 O O . GLY A 1 95 ? 5.470 7.183 -12.036 1.00 89.56 95 GLY A O 1
ATOM 702 N N . LEU A 1 96 ? 3.831 7.488 -10.522 1.00 88.69 96 LEU A N 1
ATOM 703 C CA . LEU A 1 96 ? 4.675 7.408 -9.330 1.00 88.69 96 LEU A CA 1
ATOM 704 C C . LEU A 1 96 ? 4.142 6.338 -8.373 1.00 88.69 96 LEU A C 1
ATOM 706 O O . LEU A 1 96 ? 2.979 6.381 -7.972 1.00 88.69 96 LEU A O 1
ATOM 710 N N . LEU A 1 97 ? 5.008 5.425 -7.933 1.00 92.44 97 LEU A N 1
ATOM 711 C CA . LEU A 1 97 ? 4.710 4.555 -6.799 1.00 92.44 97 LEU A CA 1
ATOM 712 C C . LEU A 1 97 ? 4.659 5.388 -5.522 1.00 92.44 97 LEU A C 1
ATOM 714 O O . LEU A 1 97 ? 5.497 6.264 -5.295 1.00 92.44 97 LEU A O 1
ATOM 718 N N . SER A 1 98 ? 3.665 5.114 -4.683 1.00 89.69 98 SER A N 1
ATOM 719 C CA . SER A 1 98 ? 3.356 5.955 -3.529 1.00 89.69 98 SER A CA 1
ATOM 720 C C . SER A 1 98 ? 4.514 6.035 -2.518 1.00 89.69 98 SER A C 1
ATOM 722 O O . SER A 1 98 ? 5.356 5.139 -2.438 1.00 89.69 98 SER A O 1
ATOM 724 N N . PRO A 1 99 ? 4.550 7.056 -1.645 1.00 90.44 99 PRO A N 1
ATOM 725 C CA . PRO A 1 99 ? 5.523 7.107 -0.553 1.00 90.44 99 PRO A CA 1
ATOM 726 C C . PRO A 1 99 ? 5.494 5.871 0.365 1.00 90.44 99 PRO A C 1
ATOM 728 O O . PRO A 1 99 ? 6.525 5.496 0.924 1.00 90.44 99 PRO A O 1
ATOM 731 N N . ALA A 1 100 ? 4.341 5.200 0.487 1.00 87.38 100 ALA A N 1
ATOM 732 C CA . ALA A 1 100 ? 4.220 3.948 1.233 1.00 87.38 100 ALA A CA 1
ATOM 733 C C . ALA A 1 100 ? 5.048 2.816 0.601 1.00 87.38 100 ALA A C 1
ATOM 735 O O . ALA A 1 100 ? 5.669 2.046 1.334 1.00 87.38 100 ALA A O 1
ATOM 736 N N . PHE A 1 101 ? 5.148 2.770 -0.734 1.00 95.25 101 PHE A N 1
ATOM 737 C CA . PHE A 1 101 ? 6.046 1.845 -1.425 1.00 95.25 101 PHE A CA 1
ATOM 738 C C . PHE A 1 101 ? 7.504 2.083 -1.022 1.00 95.25 101 PHE A C 1
ATOM 740 O O . PHE A 1 101 ? 8.203 1.129 -0.705 1.00 95.25 101 PHE A O 1
ATOM 747 N N . VAL A 1 102 ? 7.965 3.338 -0.959 1.00 94.81 102 VAL A N 1
ATOM 748 C CA . VAL A 1 102 ? 9.356 3.660 -0.575 1.00 94.81 102 VAL A CA 1
ATOM 749 C C . VAL A 1 102 ? 9.664 3.219 0.857 1.00 94.81 102 VAL A C 1
ATOM 751 O O . VAL A 1 102 ? 10.760 2.729 1.140 1.00 94.81 102 VAL A O 1
ATOM 754 N N . VAL A 1 103 ? 8.692 3.360 1.763 1.00 91.38 103 VAL A N 1
ATOM 755 C CA . VAL A 1 103 ? 8.803 2.864 3.141 1.00 91.38 103 VAL A CA 1
ATOM 756 C C . VAL A 1 103 ? 8.898 1.339 3.159 1.00 91.38 103 VAL A C 1
ATOM 758 O O . VAL A 1 103 ? 9.817 0.811 3.784 1.00 91.38 103 VAL A O 1
ATOM 761 N N . ALA A 1 104 ? 7.996 0.637 2.463 1.00 93.50 104 ALA A N 1
ATOM 762 C CA . ALA A 1 104 ? 8.017 -0.822 2.364 1.00 93.50 104 ALA A CA 1
ATOM 763 C C . ALA A 1 104 ? 9.333 -1.319 1.749 1.00 93.50 104 ALA A C 1
ATOM 765 O O . ALA A 1 104 ? 10.007 -2.168 2.326 1.00 93.50 104 ALA A O 1
ATOM 766 N N . PHE A 1 105 ? 9.759 -0.717 0.640 1.00 96.31 105 PHE A N 1
ATOM 767 C CA . PHE A 1 105 ? 11.026 -0.976 -0.037 1.00 96.31 105 PHE A CA 1
ATOM 768 C C . PHE A 1 105 ? 12.227 -0.875 0.914 1.00 96.31 105 PHE A C 1
ATOM 770 O O . PHE A 1 105 ? 13.094 -1.746 0.899 1.00 96.31 105 PHE A O 1
ATOM 777 N N . GLY A 1 106 ? 12.262 0.136 1.788 1.00 95.06 106 GLY A N 1
ATOM 778 C CA . GLY A 1 106 ? 13.339 0.320 2.764 1.00 95.06 106 GLY A CA 1
ATOM 779 C C . GLY A 1 106 ? 13.375 -0.700 3.911 1.00 95.06 106 GLY A C 1
ATOM 780 O O . GLY A 1 106 ? 14.409 -0.814 4.569 1.00 95.06 106 GLY A O 1
ATOM 781 N N . ARG A 1 107 ? 12.275 -1.423 4.171 1.00 94.25 107 ARG A N 1
ATOM 782 C CA . ARG A 1 107 ? 12.183 -2.467 5.216 1.00 94.25 107 ARG A CA 1
ATOM 783 C C . ARG A 1 107 ? 12.100 -3.897 4.676 1.00 94.25 107 ARG A C 1
ATOM 785 O O . ARG A 1 107 ? 12.187 -4.833 5.465 1.00 94.25 107 ARG A O 1
ATOM 792 N N . GLY A 1 108 ? 11.838 -4.055 3.381 1.00 93.38 108 GLY A N 1
ATOM 793 C CA . GLY A 1 108 ? 11.645 -5.348 2.740 1.00 93.38 108 GLY A CA 1
ATOM 794 C C . GLY A 1 108 ? 12.953 -6.098 2.520 1.00 93.38 108 GLY A C 1
ATOM 795 O O . GLY A 1 108 ? 14.032 -5.514 2.518 1.00 93.38 108 GLY A O 1
ATOM 796 N N . ASP A 1 109 ? 12.820 -7.397 2.278 1.00 96.19 109 ASP A N 1
ATOM 797 C CA . ASP A 1 109 ? 13.915 -8.302 1.929 1.00 96.19 109 ASP A CA 1
ATOM 798 C C . ASP A 1 109 ? 13.942 -8.580 0.411 1.00 96.19 109 ASP A C 1
ATOM 800 O O . ASP A 1 109 ? 15.012 -8.723 -0.187 1.00 96.19 109 ASP A O 1
ATOM 804 N N . MET A 1 110 ? 12.768 -8.604 -0.232 1.00 98.00 110 MET A N 1
ATOM 805 C CA . MET A 1 110 ? 12.597 -8.886 -1.660 1.00 98.00 110 MET A CA 1
ATOM 806 C C . MET A 1 110 ? 11.515 -7.994 -2.275 1.00 98.00 110 MET A C 1
ATOM 808 O O . MET A 1 110 ? 10.418 -7.883 -1.728 1.00 98.00 110 MET A O 1
ATOM 812 N N . LEU A 1 111 ? 11.791 -7.419 -3.444 1.00 98.50 111 LEU A N 1
ATOM 813 C CA . LEU A 1 111 ? 10.791 -6.809 -4.323 1.00 98.50 111 LEU A CA 1
ATOM 814 C C . LEU A 1 111 ? 10.522 -7.760 -5.488 1.00 98.50 111 LEU A C 1
ATOM 816 O O . LEU A 1 111 ? 11.463 -8.181 -6.147 1.00 98.50 111 LEU A O 1
ATOM 820 N N . THR A 1 112 ? 9.264 -8.077 -5.771 1.00 98.69 112 THR A N 1
ATOM 821 C CA . THR A 1 112 ? 8.858 -8.845 -6.958 1.00 98.69 112 THR A CA 1
ATOM 822 C C . THR A 1 112 ? 7.838 -8.053 -7.754 1.00 98.69 112 THR A C 1
ATOM 824 O O . THR A 1 112 ? 6.877 -7.543 -7.185 1.00 98.69 112 THR A O 1
ATOM 827 N N . VAL A 1 113 ? 8.028 -7.967 -9.068 1.00 98.44 113 VAL A N 1
ATOM 828 C CA . VAL A 1 113 ? 7.043 -7.368 -9.974 1.00 98.44 113 VAL A CA 1
ATOM 829 C C . VAL A 1 113 ? 6.254 -8.484 -10.640 1.00 98.44 113 VAL A C 1
ATOM 831 O O . VAL A 1 113 ? 6.838 -9.414 -11.200 1.00 98.44 113 VAL A O 1
ATOM 834 N N . ARG A 1 114 ? 4.925 -8.414 -10.564 1.00 98.19 114 ARG A N 1
ATOM 835 C CA . ARG A 1 114 ? 4.006 -9.382 -11.175 1.00 98.19 114 ARG A CA 1
ATOM 836 C C . ARG A 1 114 ? 3.070 -8.692 -12.151 1.00 98.19 114 ARG A C 1
ATOM 838 O O . ARG A 1 114 ? 2.623 -7.584 -11.875 1.00 98.19 114 ARG A O 1
ATOM 845 N N . ASN A 1 115 ? 2.735 -9.360 -13.247 1.00 97.00 115 ASN A N 1
ATOM 846 C CA . ASN A 1 115 ? 1.663 -8.906 -14.132 1.00 97.00 115 ASN A CA 1
ATOM 847 C C . ASN A 1 115 ? 0.273 -9.190 -13.525 1.00 97.00 115 ASN A C 1
ATOM 849 O O . ASN A 1 115 ? 0.154 -9.853 -12.492 1.00 97.00 115 ASN A O 1
ATOM 853 N N . GLU A 1 116 ? -0.787 -8.736 -14.192 1.00 93.06 116 GLU A N 1
ATOM 854 C CA . GLU A 1 116 ? -2.188 -8.987 -13.805 1.00 93.06 116 GLU A CA 1
ATOM 855 C C . GLU A 1 116 ? -2.563 -10.472 -13.672 1.00 93.06 116 GLU A C 1
ATOM 857 O O . GLU A 1 116 ? -3.439 -10.827 -12.887 1.00 93.06 116 GLU A O 1
ATOM 862 N N . ARG A 1 117 ? -1.863 -11.363 -14.387 1.00 94.75 117 ARG A N 1
ATOM 863 C CA . ARG A 1 117 ? -2.056 -12.820 -14.306 1.00 94.75 117 ARG A CA 1
ATOM 864 C C . ARG A 1 117 ? -1.344 -13.438 -13.097 1.00 94.75 117 ARG A C 1
ATOM 866 O O . ARG A 1 117 ? -1.315 -14.658 -12.956 1.00 94.75 117 ARG A O 1
ATOM 873 N N . GLY A 1 118 ? -0.704 -12.623 -12.256 1.00 93.56 118 GLY A N 1
ATOM 874 C CA . GLY A 1 118 ? 0.079 -13.060 -11.102 1.00 93.56 118 GLY A CA 1
ATOM 875 C C . GLY A 1 118 ? 1.433 -13.684 -11.457 1.00 93.56 118 GLY A C 1
ATOM 876 O O . GLY A 1 118 ? 2.144 -14.143 -10.557 1.00 93.56 118 GLY A O 1
ATOM 877 N N . LYS A 1 119 ? 1.836 -13.694 -12.735 1.00 97.94 119 LYS A N 1
ATOM 878 C CA . LYS A 1 119 ? 3.139 -14.216 -13.169 1.00 97.94 119 LYS A CA 1
ATOM 879 C C . LYS A 1 119 ? 4.230 -13.211 -12.802 1.00 97.94 119 LYS A C 1
ATOM 881 O O . LYS A 1 119 ? 4.125 -12.031 -13.129 1.00 97.94 119 LYS A O 1
ATOM 886 N N . ALA A 1 120 ? 5.269 -13.683 -12.116 1.00 98.06 120 ALA A N 1
ATOM 887 C CA . ALA A 1 120 ? 6.425 -12.858 -11.784 1.00 98.06 120 ALA A CA 1
ATOM 888 C C . ALA A 1 120 ? 7.209 -12.514 -13.056 1.00 98.06 120 ALA A C 1
ATOM 890 O O . ALA A 1 120 ? 7.533 -13.404 -13.842 1.00 98.06 120 ALA A O 1
ATOM 891 N N . ALA A 1 121 ? 7.499 -11.229 -13.241 1.00 97.62 121 ALA A N 1
ATOM 892 C CA . ALA A 1 121 ? 8.375 -10.746 -14.295 1.00 97.62 121 ALA A CA 1
ATOM 893 C C . ALA A 1 121 ? 9.835 -10.854 -13.850 1.00 97.62 121 ALA A C 1
ATOM 895 O O . ALA A 1 121 ? 10.614 -11.566 -14.474 1.00 97.62 121 ALA A O 1
ATOM 896 N N . PHE A 1 122 ? 10.179 -10.207 -12.738 1.00 97.50 122 PHE A N 1
ATOM 897 C CA . PHE A 1 122 ? 11.522 -10.197 -12.157 1.00 97.50 122 PHE A CA 1
ATOM 898 C C . PHE A 1 122 ? 11.462 -9.816 -10.671 1.00 97.50 122 PHE A C 1
ATOM 900 O O . PHE A 1 122 ? 10.461 -9.270 -10.188 1.00 97.50 122 PHE A O 1
ATOM 907 N N . SER A 1 123 ? 12.553 -10.090 -9.950 1.00 98.19 123 SER A N 1
ATOM 908 C CA . SER A 1 123 ? 12.673 -9.820 -8.513 1.00 98.19 123 SER A CA 1
ATOM 909 C C . SER A 1 123 ? 14.027 -9.216 -8.147 1.00 98.19 123 SER A C 1
ATOM 911 O O . SER A 1 123 ? 15.040 -9.543 -8.764 1.00 98.19 123 SER A O 1
ATOM 913 N N . PHE A 1 124 ? 14.067 -8.393 -7.101 1.00 98.00 124 PHE A N 1
ATOM 914 C CA . PHE A 1 124 ? 15.266 -7.741 -6.574 1.00 98.00 124 PHE A CA 1
ATOM 915 C C . PHE A 1 124 ? 15.450 -8.061 -5.093 1.00 98.00 124 PHE A C 1
ATOM 917 O O . PHE A 1 124 ? 14.557 -7.795 -4.286 1.00 98.00 124 PHE A O 1
ATOM 924 N N . GLU A 1 125 ? 16.640 -8.532 -4.718 1.00 97.62 125 GLU A N 1
ATOM 925 C CA . GLU A 1 125 ? 17.055 -8.516 -3.315 1.00 97.62 125 GLU A CA 1
ATOM 926 C C . GLU A 1 125 ? 17.163 -7.063 -2.839 1.00 97.62 125 GLU A C 1
ATOM 928 O O . GLU A 1 125 ? 17.751 -6.212 -3.514 1.00 97.62 125 GLU A O 1
ATOM 933 N N . LEU A 1 126 ? 16.609 -6.776 -1.665 1.00 96.81 126 LEU A N 1
ATOM 934 C CA . LEU A 1 126 ? 16.537 -5.426 -1.105 1.00 96.81 126 LEU A CA 1
ATOM 935 C C . LEU A 1 126 ? 17.688 -5.116 -0.137 1.00 96.81 126 LEU A C 1
ATOM 937 O O . LEU A 1 126 ? 17.624 -4.189 0.664 1.00 96.81 126 LEU A O 1
ATOM 941 N N . GLN A 1 127 ? 18.809 -5.835 -0.234 1.00 95.12 127 GLN A N 1
ATOM 942 C CA . GLN A 1 127 ? 19.997 -5.512 0.555 1.00 95.12 127 GLN A CA 1
ATOM 943 C C . GLN A 1 127 ? 20.466 -4.073 0.268 1.00 95.12 127 GLN A C 1
ATOM 945 O O . GLN A 1 127 ? 20.742 -3.706 -0.873 1.00 95.12 127 GLN A O 1
ATOM 950 N N . GLY A 1 128 ? 20.567 -3.250 1.315 1.00 93.06 128 GLY A N 1
ATOM 951 C CA . GLY A 1 128 ? 20.939 -1.832 1.209 1.00 93.06 128 GLY A CA 1
ATOM 952 C C . GLY A 1 128 ? 19.778 -0.878 0.900 1.00 93.06 128 GLY A C 1
ATOM 953 O O . GLY A 1 128 ? 19.963 0.339 0.995 1.00 93.06 128 GLY A O 1
ATOM 954 N N . SER A 1 129 ? 18.574 -1.391 0.620 1.00 95.81 129 SER A N 1
ATOM 955 C CA . SER A 1 129 ? 17.400 -0.572 0.287 1.00 95.81 129 SER A CA 1
ATOM 956 C C . SER A 1 129 ? 17.030 0.399 1.408 1.00 95.81 129 SER A C 1
ATOM 958 O O . SER A 1 129 ? 16.613 1.514 1.126 1.00 95.81 129 SER A O 1
ATOM 960 N N . SER A 1 130 ? 17.252 0.032 2.676 1.00 93.69 130 SER A N 1
ATOM 961 C CA . SER A 1 130 ? 17.009 0.895 3.839 1.00 93.69 130 SER A CA 1
ATOM 962 C C . SER A 1 130 ? 17.778 2.220 3.759 1.00 93.69 130 SER A C 1
ATOM 964 O O . SER A 1 130 ? 17.205 3.296 3.941 1.00 93.69 130 SER A O 1
ATOM 966 N N . LYS A 1 131 ? 19.068 2.167 3.393 1.00 93.88 131 LYS A N 1
ATOM 967 C CA . LYS A 1 131 ? 19.901 3.367 3.214 1.00 93.88 131 LYS A CA 1
ATOM 968 C C . LYS A 1 131 ? 19.432 4.185 2.010 1.00 93.88 131 LYS A C 1
ATOM 970 O O . LYS A 1 131 ? 19.385 5.417 2.085 1.00 93.88 131 LYS A O 1
ATOM 975 N N . ALA A 1 132 ? 19.065 3.512 0.920 1.00 95.00 132 ALA A N 1
ATOM 976 C CA . ALA A 1 132 ? 18.530 4.161 -0.270 1.00 95.00 132 ALA A CA 1
ATOM 977 C C . ALA A 1 132 ? 17.197 4.874 0.017 1.00 95.00 132 ALA A C 1
ATOM 979 O O . ALA A 1 132 ? 17.071 6.067 -0.254 1.00 95.00 132 ALA A O 1
ATOM 980 N N . ALA A 1 133 ? 16.248 4.194 0.660 1.00 94.50 133 ALA A N 1
ATOM 981 C CA . ALA A 1 133 ? 14.964 4.736 1.090 1.00 94.50 133 ALA A CA 1
ATOM 982 C C . ALA A 1 133 ? 15.133 5.937 2.025 1.00 94.50 133 ALA A C 1
ATOM 984 O O . ALA A 1 133 ? 14.531 6.978 1.780 1.00 94.50 133 ALA A O 1
ATOM 985 N N . GLY A 1 134 ? 16.012 5.845 3.029 1.00 92.50 134 GLY A N 1
ATOM 986 C CA . GLY A 1 134 ? 16.302 6.968 3.926 1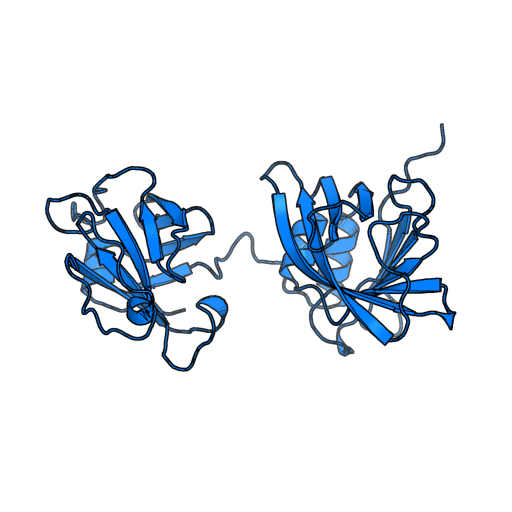.00 92.50 134 GLY A CA 1
ATOM 987 C C . GLY A 1 134 ? 16.908 8.181 3.208 1.00 92.50 134 GLY A C 1
ATOM 988 O O . GLY A 1 134 ? 16.667 9.326 3.591 1.00 92.50 134 GLY A O 1
ATOM 989 N N . THR A 1 135 ? 17.668 7.950 2.135 1.00 94.00 135 THR A N 1
ATOM 990 C CA . THR A 1 135 ? 18.222 9.022 1.292 1.00 94.00 135 THR A CA 1
ATOM 991 C C . THR A 1 135 ? 17.125 9.669 0.449 1.00 94.00 135 THR A C 1
ATOM 993 O O . THR A 1 135 ? 16.992 10.892 0.449 1.00 94.00 135 THR A O 1
ATOM 996 N N . MET A 1 136 ? 16.288 8.852 -0.195 1.00 94.00 136 MET A N 1
ATOM 997 C CA . MET A 1 136 ? 15.130 9.310 -0.961 1.00 94.00 136 MET A CA 1
ATOM 998 C C . MET A 1 136 ? 14.142 10.106 -0.097 1.00 94.00 136 MET A C 1
ATOM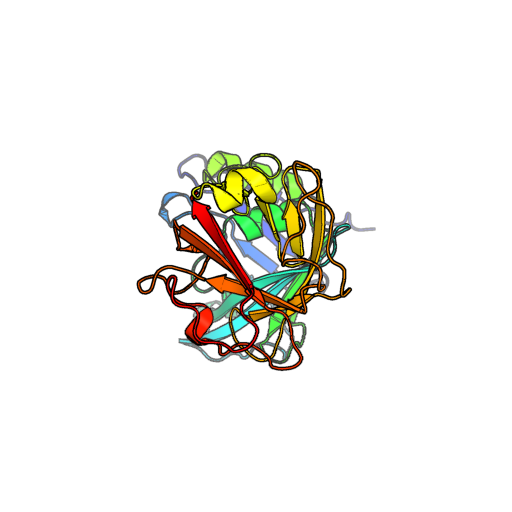 1000 O O . MET A 1 136 ? 13.735 11.195 -0.486 1.00 94.00 136 MET A O 1
ATOM 1004 N N . GLN A 1 137 ? 13.817 9.628 1.107 1.00 90.94 137 GLN A N 1
ATOM 1005 C CA . GLN A 1 137 ? 12.945 10.333 2.054 1.00 90.94 137 GLN A CA 1
ATOM 1006 C C . GLN A 1 137 ? 13.490 11.718 2.411 1.00 90.94 137 GLN A C 1
ATOM 1008 O O . GLN A 1 137 ? 12.767 12.710 2.330 1.00 90.94 137 GLN A O 1
ATOM 1013 N N . ARG A 1 138 ? 14.786 11.803 2.731 1.00 90.44 138 ARG A N 1
ATOM 1014 C CA . ARG A 1 138 ? 15.440 13.062 3.108 1.00 90.44 138 ARG A CA 1
ATOM 1015 C C . ARG A 1 138 ? 15.466 14.081 1.969 1.00 90.44 138 ARG A C 1
ATOM 1017 O O . ARG A 1 138 ? 15.174 15.249 2.197 1.00 90.44 138 ARG A O 1
ATOM 1024 N N . VAL A 1 139 ? 15.848 13.655 0.767 1.00 90.06 139 VAL A N 1
ATOM 1025 C CA . VAL A 1 139 ? 16.070 14.559 -0.375 1.00 90.06 139 VAL A CA 1
ATOM 1026 C C . VAL A 1 139 ? 14.756 14.906 -1.070 1.00 90.06 139 VAL A C 1
ATOM 1028 O O . VAL A 1 139 ? 14.473 16.076 -1.326 1.00 90.06 139 VAL A O 1
ATOM 1031 N N . CYS A 1 140 ? 13.925 13.900 -1.340 1.00 89.25 140 CYS A N 1
ATOM 1032 C CA . CYS A 1 140 ? 12.676 14.078 -2.075 1.00 89.25 140 CYS A CA 1
ATOM 1033 C C . CYS A 1 140 ? 11.505 14.484 -1.174 1.00 89.25 140 CYS A C 1
ATOM 1035 O O . CYS A 1 140 ? 10.429 14.802 -1.675 1.00 89.25 140 CYS A O 1
ATOM 1037 N N . GLY A 1 141 ? 11.707 14.532 0.147 1.00 79.31 141 GLY A N 1
ATOM 1038 C CA . GLY A 1 141 ? 10.693 14.987 1.092 1.00 79.31 141 GLY A CA 1
ATOM 1039 C C . GLY A 1 141 ? 9.509 14.035 1.188 1.00 79.31 141 GLY A C 1
ATOM 1040 O O . GLY A 1 141 ? 8.396 14.471 1.477 1.00 79.31 141 GLY A O 1
ATOM 1041 N N . PHE A 1 142 ? 9.729 12.736 0.961 1.00 72.44 142 PHE A N 1
ATOM 1042 C CA . PHE A 1 142 ? 8.775 11.759 1.464 1.00 72.44 142 PHE A CA 1
ATOM 1043 C C . PHE A 1 142 ? 8.818 11.924 2.966 1.00 72.44 142 PHE A C 1
ATOM 1045 O O . PHE A 1 142 ? 9.884 11.732 3.553 1.00 72.44 142 PHE A O 1
ATOM 1052 N N . ALA A 1 143 ? 7.704 12.326 3.577 1.00 56.19 143 ALA A N 1
ATOM 1053 C CA . ALA A 1 143 ? 7.597 12.245 5.019 1.00 56.19 143 ALA A CA 1
ATOM 1054 C C . ALA A 1 143 ? 8.109 10.850 5.392 1.00 56.19 143 ALA A C 1
ATOM 1056 O O . ALA A 1 143 ? 7.554 9.850 4.923 1.00 56.19 143 ALA A O 1
ATOM 1057 N N . THR A 1 144 ? 9.219 10.778 6.142 1.00 47.78 144 THR A N 1
ATOM 1058 C CA . THR A 1 144 ? 9.519 9.586 6.929 1.00 47.78 144 THR A CA 1
ATOM 1059 C C . THR A 1 144 ? 8.195 9.278 7.569 1.00 47.78 144 THR A C 1
ATOM 1061 O O . THR A 1 144 ? 7.689 10.150 8.279 1.00 47.78 144 THR A O 1
ATOM 1064 N N . ALA A 1 145 ? 7.578 8.145 7.220 1.00 42.00 145 ALA A N 1
ATOM 1065 C CA . ALA A 1 145 ? 6.399 7.731 7.944 1.00 42.00 145 ALA A CA 1
ATOM 1066 C C . ALA A 1 145 ? 6.824 7.849 9.411 1.00 42.00 145 ALA A C 1
ATOM 1068 O O . ALA A 1 145 ? 7.802 7.187 9.785 1.00 42.00 145 ALA A O 1
ATOM 1069 N N . PRO A 1 146 ? 6.240 8.766 10.204 1.00 38.84 146 PRO A N 1
ATOM 1070 C CA . PRO A 1 146 ? 6.489 8.724 11.632 1.00 38.84 146 PRO A CA 1
ATOM 1071 C C . PRO A 1 146 ? 6.197 7.281 12.030 1.00 38.84 146 PRO A C 1
ATOM 1073 O O . PRO A 1 146 ? 5.271 6.699 11.455 1.00 38.84 146 PRO A O 1
ATOM 1076 N N . ALA A 1 147 ? 7.039 6.680 12.880 1.00 43.38 147 ALA A N 1
ATOM 1077 C CA . ALA A 1 147 ? 6.866 5.310 13.361 1.00 43.38 147 ALA A CA 1
ATOM 1078 C C . ALA A 1 147 ? 5.373 5.067 13.599 1.00 43.38 147 ALA A C 1
ATOM 1080 O O . ALA A 1 147 ? 4.840 5.666 14.522 1.00 43.38 147 ALA A O 1
ATOM 1081 N N . ALA A 1 148 ? 4.723 4.355 12.666 1.00 40.34 148 ALA A N 1
ATOM 1082 C CA . ALA A 1 148 ? 3.286 4.435 12.394 1.00 40.34 148 ALA A CA 1
ATOM 1083 C C . ALA A 1 148 ? 2.532 5.495 13.230 1.00 40.34 148 ALA A C 1
ATOM 1085 O O . ALA A 1 148 ? 1.879 5.141 14.206 1.00 40.34 148 ALA A O 1
ATOM 1086 N N . SER A 1 149 ? 2.610 6.791 12.894 1.00 39.66 149 SER A N 1
ATOM 1087 C CA . SER A 1 149 ? 1.491 7.656 13.294 1.00 39.66 149 SER A CA 1
ATOM 1088 C C . SER A 1 149 ? 0.373 7.350 12.311 1.00 39.66 149 SER A C 1
ATOM 1090 O O . SER A 1 149 ? 0.590 7.482 11.101 1.00 39.66 149 SER A O 1
ATOM 1092 N N . PRO A 1 150 ? -0.759 6.808 12.766 1.00 47.41 150 PRO A N 1
ATOM 1093 C CA . PRO A 1 150 ? -1.523 5.938 11.900 1.00 47.41 150 PRO A CA 1
ATOM 1094 C C . PRO A 1 150 ? -2.352 6.837 10.979 1.00 47.41 150 PRO A C 1
ATOM 1096 O O . PRO A 1 150 ? -3.205 7.581 11.439 1.00 47.41 150 PRO A O 1
ATOM 1099 N N . ARG A 1 151 ? -2.142 6.778 9.657 1.00 51.34 151 ARG A N 1
ATOM 1100 C CA . ARG A 1 151 ? -3.182 7.235 8.697 1.00 51.34 151 ARG A CA 1
ATOM 1101 C C . ARG A 1 151 ? -4.474 6.419 8.815 1.00 51.34 151 ARG A C 1
ATOM 1103 O O . ARG A 1 151 ? -5.516 6.790 8.284 1.00 51.34 151 ARG A O 1
ATOM 1110 N N . ASP A 1 152 ? -4.338 5.336 9.555 1.00 72.19 152 ASP A N 1
ATOM 1111 C CA . ASP A 1 152 ? -5.333 4.448 10.086 1.00 72.19 152 ASP A CA 1
ATOM 1112 C C . ASP A 1 152 ? -5.901 4.881 11.448 1.00 72.19 152 ASP A C 1
ATOM 1114 O O . ASP A 1 152 ? -6.726 4.160 11.998 1.00 72.19 152 ASP A O 1
ATOM 1118 N N . SER A 1 153 ? -5.448 5.992 12.038 1.00 87.50 153 SER A N 1
ATOM 1119 C CA . SER A 1 153 ? -5.940 6.466 13.331 1.00 87.50 153 SER A CA 1
ATOM 1120 C C . SER A 1 153 ? -7.109 7.385 13.108 1.00 87.50 153 SER A C 1
ATOM 1122 O O . SER A 1 153 ? -7.050 8.313 12.305 1.00 87.50 153 SER A O 1
ATOM 1124 N N . TRP A 1 154 ? -8.148 7.126 13.876 1.00 93.38 154 TRP A N 1
ATOM 1125 C CA . TRP A 1 154 ? -9.410 7.817 13.784 1.00 93.38 154 TRP A CA 1
ATOM 1126 C C . TRP A 1 154 ? -9.801 8.266 15.183 1.00 93.38 154 TRP A C 1
ATOM 1128 O O . TRP A 1 154 ? -9.923 7.446 16.097 1.00 93.38 154 TRP A O 1
ATOM 1138 N N . THR A 1 155 ? -9.975 9.574 15.334 1.00 95.38 155 THR A N 1
ATOM 1139 C CA . THR A 1 155 ? -10.379 10.202 16.590 1.00 95.38 155 THR A CA 1
ATOM 1140 C C . THR A 1 155 ? -11.882 10.045 16.755 1.00 95.38 155 THR A C 1
ATOM 1142 O O . THR A 1 155 ? -12.644 10.348 15.833 1.00 95.38 155 THR A O 1
ATOM 1145 N N . ALA A 1 156 ? -12.331 9.571 17.914 1.00 96.69 156 ALA A N 1
ATOM 1146 C CA . ALA A 1 156 ? -13.752 9.418 18.200 1.00 96.69 156 ALA A CA 1
ATOM 1147 C C . ALA A 1 156 ? -14.474 10.776 18.147 1.00 96.69 156 ALA A C 1
ATOM 1149 O O . ALA A 1 156 ? -14.194 11.672 18.940 1.00 96.69 156 ALA A O 1
ATOM 1150 N N . ALA A 1 157 ? -15.436 10.910 17.231 1.00 95.62 157 ALA A N 1
ATOM 1151 C CA . ALA A 1 157 ? -16.159 12.161 16.985 1.00 95.62 157 ALA A CA 1
ATOM 1152 C C . ALA A 1 157 ? -17.606 12.147 17.510 1.00 95.62 157 ALA A C 1
ATOM 1154 O O . ALA A 1 157 ? -18.222 13.196 17.680 1.00 95.62 157 ALA A O 1
ATOM 1155 N N . SER A 1 158 ? -18.167 10.963 17.773 1.00 95.12 158 SER A N 1
ATOM 1156 C CA . SER A 1 158 ? -19.493 10.811 18.394 1.00 95.12 158 SER A CA 1
ATOM 1157 C C . SER A 1 158 ? -19.380 10.441 19.870 1.00 95.12 158 SER A C 1
ATOM 1159 O O . SER A 1 158 ? -18.493 9.678 20.246 1.00 95.12 158 SER A O 1
ATOM 1161 N N . THR A 1 159 ? -20.332 10.888 20.697 1.00 95.00 159 THR A N 1
ATOM 1162 C CA . THR A 1 159 ? -20.406 10.527 22.126 1.00 95.00 159 THR A CA 1
ATOM 1163 C C . THR A 1 159 ? -20.374 9.012 22.336 1.00 95.00 159 THR A C 1
ATOM 1165 O O . THR A 1 159 ? -19.685 8.520 23.228 1.00 95.00 159 THR A O 1
ATOM 1168 N N . THR A 1 160 ? -21.068 8.263 21.475 1.00 94.44 160 THR A N 1
ATOM 1169 C CA . THR A 1 160 ? -21.086 6.797 21.494 1.00 94.44 160 THR A CA 1
ATOM 1170 C C . THR A 1 160 ? -19.702 6.206 21.217 1.00 94.44 160 THR A C 1
ATOM 1172 O O . THR A 1 160 ? -19.271 5.311 21.943 1.00 94.44 160 THR A O 1
ATOM 1175 N N . ALA A 1 161 ? -18.971 6.727 20.223 1.00 96.50 161 ALA A N 1
ATOM 1176 C CA . ALA A 1 161 ? -17.596 6.305 19.949 1.00 96.50 161 ALA A CA 1
ATOM 1177 C C . ALA A 1 161 ? -16.682 6.606 21.139 1.00 96.50 161 ALA A C 1
ATOM 1179 O O . ALA A 1 161 ? -16.017 5.703 21.635 1.00 96.50 161 ALA A O 1
ATOM 1180 N N . THR A 1 162 ? -16.715 7.826 21.678 1.00 96.50 162 THR A N 1
ATOM 1181 C CA . THR A 1 162 ? -15.866 8.224 22.812 1.00 96.50 162 THR A CA 1
ATOM 1182 C C . THR A 1 162 ? -16.093 7.346 24.050 1.00 96.50 162 THR A C 1
ATOM 1184 O O . THR A 1 162 ? -15.136 6.986 24.742 1.00 96.50 162 THR A O 1
ATOM 1187 N N . ALA A 1 163 ? -17.352 6.983 24.323 1.00 94.56 163 ALA A N 1
ATOM 1188 C CA . ALA A 1 163 ? -17.740 6.217 25.505 1.00 94.56 163 ALA A CA 1
ATOM 1189 C C . ALA A 1 163 ? -17.474 4.706 25.391 1.00 94.56 163 ALA A C 1
ATOM 1191 O O . ALA A 1 163 ? -17.168 4.071 26.405 1.00 94.56 163 ALA A O 1
ATOM 1192 N N . ILE A 1 164 ? -17.610 4.137 24.187 1.00 96.31 164 ILE A N 1
ATOM 1193 C CA . ILE A 1 164 ? -17.560 2.685 23.959 1.00 96.31 164 ILE A CA 1
ATOM 1194 C C . ILE A 1 164 ? -16.225 2.265 23.349 1.00 96.31 164 ILE A C 1
ATOM 1196 O O . ILE A 1 164 ? -15.502 1.472 23.946 1.00 96.31 164 ILE A O 1
ATOM 1200 N N . THR A 1 165 ? -15.891 2.778 22.166 1.00 96.69 165 THR A N 1
ATOM 1201 C CA . THR A 1 165 ? -14.725 2.316 21.396 1.00 96.69 165 THR A CA 1
ATOM 1202 C C . THR A 1 165 ? -13.462 3.092 21.729 1.00 96.69 165 THR A C 1
ATOM 1204 O O . THR A 1 165 ? -12.365 2.541 21.653 1.00 96.69 165 THR A O 1
ATOM 1207 N N . GLY A 1 166 ? -13.621 4.367 22.083 1.00 96.50 166 GLY A N 1
ATOM 1208 C CA . GLY A 1 166 ? -12.526 5.318 22.065 1.00 96.50 166 GLY A CA 1
ATOM 1209 C C . GLY A 1 166 ? -12.030 5.610 20.657 1.00 96.50 166 GLY A C 1
ATOM 1210 O O . GLY A 1 166 ? -12.704 5.260 19.683 1.00 96.50 166 GLY A O 1
ATOM 1211 N N . ASP A 1 167 ? -10.849 6.211 20.572 1.00 96.12 167 ASP A N 1
ATOM 1212 C CA . ASP A 1 167 ? -10.096 6.319 19.321 1.00 96.12 167 ASP A CA 1
ATOM 1213 C C . ASP A 1 167 ? -9.757 4.926 18.781 1.00 96.12 167 ASP A C 1
ATOM 1215 O O . ASP A 1 167 ? -9.584 3.964 19.537 1.00 96.12 167 ASP A O 1
ATOM 1219 N N . ILE A 1 168 ? -9.656 4.801 17.462 1.00 95.12 168 ILE A N 1
ATOM 1220 C CA . ILE A 1 168 ? -9.375 3.511 16.827 1.00 95.12 168 ILE A CA 1
ATOM 1221 C C . ILE A 1 168 ? -8.200 3.597 15.866 1.00 95.12 168 ILE A C 1
ATOM 1223 O O . ILE A 1 168 ? -7.849 4.661 15.360 1.00 95.12 168 ILE A O 1
ATOM 1227 N N . GLN A 1 169 ? -7.602 2.440 15.613 1.00 92.88 169 GLN A N 1
ATOM 1228 C CA . GLN A 1 169 ? -6.615 2.211 14.569 1.00 92.88 169 GLN A CA 1
ATOM 1229 C C . GLN A 1 169 ? -7.158 1.141 13.624 1.00 92.88 169 GLN A C 1
ATOM 1231 O O . GLN A 1 169 ? -7.491 0.040 14.059 1.00 92.88 169 GLN A O 1
ATOM 1236 N N 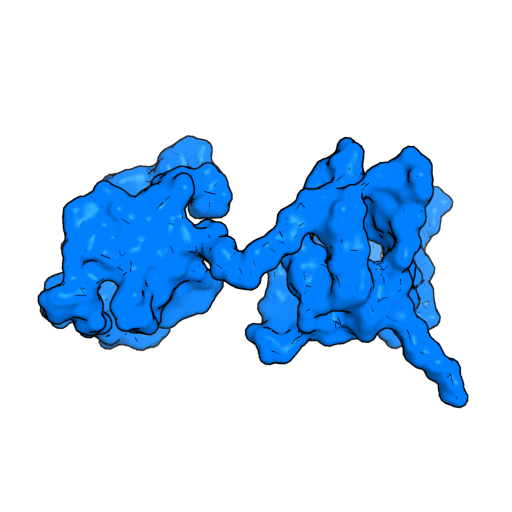. ILE A 1 170 ? -7.259 1.451 12.341 1.00 90.25 170 ILE A N 1
ATOM 1237 C CA . ILE A 1 170 ? -7.657 0.510 11.294 1.00 90.25 170 ILE A CA 1
ATOM 1238 C C . ILE A 1 170 ? -6.406 -0.144 10.691 1.00 90.25 170 ILE A C 1
ATOM 1240 O O . ILE A 1 170 ? -5.278 0.297 10.850 1.00 90.25 170 ILE A O 1
ATOM 1244 N N . SER A 1 171 ? -6.554 -1.294 10.067 1.00 83.56 171 SER A N 1
ATOM 1245 C CA . SER A 1 171 ? -5.498 -1.899 9.267 1.00 83.56 171 SER A CA 1
ATOM 1246 C C . SER A 1 171 ? -6.135 -2.833 8.254 1.00 83.56 171 SER A C 1
ATOM 1248 O O . SER A 1 171 ? -7.316 -3.171 8.357 1.00 83.56 171 SER A O 1
ATOM 1250 N N . ALA A 1 172 ? -5.331 -3.350 7.328 1.00 76.50 172 ALA A N 1
ATOM 1251 C CA . ALA A 1 172 ? -5.778 -4.397 6.413 1.00 76.50 172 ALA A CA 1
ATOM 1252 C C . ALA A 1 172 ? -6.274 -5.673 7.129 1.00 76.50 172 ALA A C 1
ATOM 1254 O O . ALA A 1 172 ? -6.997 -6.461 6.527 1.00 76.50 172 ALA A O 1
ATOM 1255 N N . LYS A 1 173 ? -5.872 -5.898 8.390 1.00 78.44 173 LYS A N 1
ATOM 1256 C CA . LYS A 1 173 ? -6.201 -7.110 9.158 1.00 78.44 173 LYS A CA 1
ATOM 1257 C C . LYS A 1 173 ? -7.343 -6.918 10.152 1.00 78.44 173 LYS A C 1
ATOM 1259 O O . LYS A 1 173 ? -7.837 -7.907 10.686 1.00 78.44 173 LYS A O 1
ATOM 1264 N N . GLY A 1 174 ? -7.741 -5.681 10.450 1.00 90.94 174 GLY A N 1
ATOM 1265 C CA . GLY A 1 174 ? -8.667 -5.450 11.549 1.00 90.94 174 GLY A CA 1
ATOM 1266 C C . GLY A 1 174 ? -8.672 -4.049 12.137 1.00 90.94 174 GLY A C 1
ATOM 1267 O O . GLY A 1 174 ? -8.045 -3.134 11.606 1.00 90.94 174 GLY A O 1
ATOM 1268 N N . ILE A 1 175 ? -9.366 -3.922 13.264 1.00 94.12 175 ILE A N 1
ATOM 1269 C CA . ILE A 1 175 ? -9.499 -2.691 14.050 1.00 94.12 175 ILE A CA 1
ATOM 1270 C C . ILE A 1 175 ? -8.857 -2.922 15.409 1.00 94.12 175 ILE A C 1
ATOM 1272 O O . ILE A 1 175 ? -9.086 -3.956 16.031 1.00 94.12 175 ILE A O 1
ATOM 1276 N N . ARG A 1 176 ? -8.103 -1.947 15.899 1.00 94.56 176 ARG A N 1
ATOM 1277 C CA . ARG A 1 176 ? -7.653 -1.869 17.285 1.00 94.56 176 ARG A CA 1
ATOM 1278 C C . ARG A 1 176 ? -8.340 -0.695 17.968 1.00 94.56 176 ARG A C 1
ATOM 1280 O O . ARG A 1 176 ? -8.287 0.424 17.469 1.00 94.56 176 ARG A O 1
ATOM 1287 N N . PHE A 1 177 ? -8.971 -0.962 19.101 1.00 95.75 177 PHE A N 1
ATOM 1288 C CA . PHE A 1 177 ? -9.647 0.033 19.927 1.00 95.75 177 PHE A CA 1
ATOM 1289 C C . PHE A 1 177 ? -8.690 0.681 20.931 1.00 95.75 177 PHE A C 1
ATOM 1291 O O . PHE A 1 177 ? -7.612 0.147 21.210 1.00 95.75 177 PHE A O 1
ATOM 1298 N N . GLU A 1 178 ? -9.098 1.810 21.513 1.00 92.88 178 GLU A N 1
ATOM 1299 C CA . GLU A 1 178 ? -8.287 2.591 22.459 1.00 92.88 178 GLU A CA 1
ATOM 1300 C C . GLU A 1 178 ? -7.856 1.771 23.685 1.00 92.88 178 GLU A C 1
ATOM 1302 O O . GLU 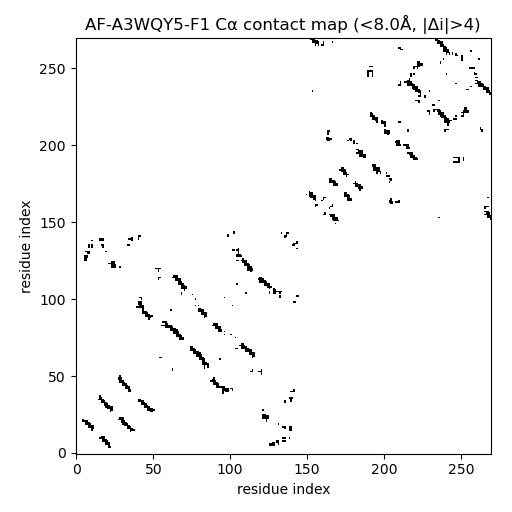A 1 178 ? -6.739 1.917 24.174 1.00 92.88 178 GLU A O 1
ATOM 1307 N N . ASN A 1 179 ? -8.705 0.848 24.153 1.00 89.00 179 ASN A N 1
ATOM 1308 C CA . ASN A 1 179 ? -8.387 -0.044 25.274 1.00 89.00 179 ASN A CA 1
ATOM 1309 C C . ASN A 1 179 ? -7.390 -1.169 24.909 1.00 89.00 179 ASN A C 1
ATOM 1311 O O . ASN A 1 179 ? -7.078 -2.014 25.745 1.00 89.00 179 ASN A O 1
ATOM 1315 N N . GLY A 1 180 ? -6.911 -1.204 23.663 1.00 90.75 180 GLY A N 1
ATOM 1316 C CA . GLY A 1 180 ? -5.965 -2.185 23.146 1.00 90.75 180 GLY A CA 1
ATOM 1317 C C . GLY A 1 180 ? -6.600 -3.448 22.565 1.00 90.75 180 GLY A C 1
ATOM 1318 O O . GLY A 1 180 ? -5.878 -4.217 21.930 1.00 90.75 180 GLY A O 1
ATOM 1319 N N . THR A 1 181 ? -7.910 -3.661 22.729 1.00 92.94 181 THR A N 1
ATOM 1320 C CA . THR A 1 181 ? -8.613 -4.811 22.149 1.00 92.94 181 THR A CA 1
ATOM 1321 C C . THR A 1 181 ? -8.648 -4.721 20.626 1.00 92.94 181 THR A C 1
ATOM 1323 O O . THR A 1 181 ? -8.763 -3.636 20.057 1.00 92.94 181 THR A O 1
ATOM 1326 N N . THR A 1 182 ? -8.562 -5.867 19.953 1.00 92.50 182 THR A N 1
ATOM 1327 C CA . THR A 1 182 ? -8.522 -5.957 18.490 1.00 92.50 182 THR A CA 1
ATOM 1328 C C . THR A 1 182 ? -9.663 -6.800 17.944 1.00 92.50 182 THR A C 1
ATOM 1330 O O . THR A 1 182 ? -10.012 -7.815 18.537 1.00 92.50 182 THR A O 1
ATOM 1333 N N . LEU A 1 183 ? -10.187 -6.418 16.782 1.00 93.88 183 LEU A N 1
ATOM 1334 C CA . LEU A 1 183 ? -11.072 -7.236 15.959 1.00 93.88 183 LEU A CA 1
ATOM 1335 C C . LEU A 1 183 ? -10.367 -7.606 14.673 1.00 93.88 183 LEU A C 1
ATOM 1337 O O . LEU A 1 183 ? -9.982 -6.723 13.909 1.00 93.88 183 LEU A O 1
ATOM 1341 N N . GLU A 1 184 ? -10.254 -8.901 14.416 1.00 93.56 184 GLU A N 1
ATOM 1342 C CA . GLU A 1 184 ? -9.740 -9.408 13.151 1.00 93.56 184 GLU A CA 1
ATOM 1343 C C . GLU A 1 184 ? -10.848 -9.466 12.103 1.00 93.56 184 GLU A C 1
ATOM 1345 O O . GLU A 1 184 ? -11.946 -9.980 12.348 1.00 93.56 184 GLU A O 1
ATOM 1350 N N . LEU A 1 185 ? -10.545 -8.946 10.917 1.00 93.19 185 LEU A N 1
ATOM 1351 C CA . LEU A 1 185 ? -11.493 -8.781 9.827 1.00 93.19 185 LEU A CA 1
ATOM 1352 C C . LEU A 1 185 ? -10.982 -9.452 8.551 1.00 93.19 185 LEU A C 1
ATOM 1354 O O . LEU A 1 185 ? -9.783 -9.504 8.283 1.00 93.19 185 LEU A O 1
ATOM 1358 N N . THR A 1 186 ? -11.915 -9.941 7.743 1.00 91.31 186 THR A N 1
ATOM 1359 C CA . THR A 1 186 ? -11.660 -10.471 6.403 1.00 91.31 186 THR A CA 1
ATOM 1360 C C . THR A 1 186 ? -12.625 -9.853 5.396 1.00 91.31 186 THR A C 1
ATOM 1362 O O . THR A 1 186 ? -13.741 -9.459 5.749 1.00 91.31 186 THR A O 1
ATOM 1365 N N . SER A 1 187 ? -12.191 -9.740 4.144 1.00 89.44 187 SER A N 1
ATOM 1366 C CA . SER A 1 187 ? -13.002 -9.171 3.070 1.00 89.44 187 SER A CA 1
ATOM 1367 C C . SER A 1 187 ? -14.227 -10.032 2.767 1.00 89.44 187 SER A C 1
ATOM 1369 O O . SER A 1 187 ? -14.223 -11.249 2.950 1.00 89.44 187 SER A O 1
ATOM 1371 N N . THR A 1 188 ? -15.280 -9.386 2.277 1.00 89.19 188 THR A N 1
ATOM 1372 C CA . THR A 1 188 ? -16.449 -10.058 1.699 1.00 89.19 188 THR A CA 1
ATOM 1373 C C . THR A 1 188 ? -16.555 -9.739 0.209 1.00 89.19 188 THR A C 1
ATOM 1375 O O . THR A 1 188 ? -15.800 -8.912 -0.303 1.00 89.19 188 THR A O 1
ATOM 1378 N N . ASP A 1 189 ? -17.524 -10.351 -0.470 1.00 86.75 189 ASP A N 1
ATOM 1379 C CA . ASP A 1 189 ? -17.834 -10.050 -1.874 1.00 86.75 189 ASP A CA 1
ATOM 1380 C C . ASP A 1 189 ? -18.480 -8.660 -2.060 1.00 86.75 189 ASP A C 1
ATOM 1382 O O . ASP A 1 189 ? -18.647 -8.197 -3.187 1.00 86.75 189 ASP A O 1
ATOM 1386 N N . GLN A 1 190 ? -18.855 -7.981 -0.965 1.00 83.62 190 GLN A N 1
ATOM 1387 C CA . GLN A 1 190 ? -19.421 -6.632 -0.978 1.00 83.62 190 GLN A CA 1
ATOM 1388 C C . GLN A 1 190 ? -18.326 -5.586 -0.688 1.00 83.62 190 GLN A C 1
ATOM 1390 O O . GLN A 1 190 ? -17.718 -5.612 0.389 1.00 83.62 190 GLN A O 1
ATOM 1395 N N . PRO A 1 191 ? -18.071 -4.631 -1.604 1.00 77.38 191 PRO A N 1
ATOM 1396 C CA . PRO A 1 191 ? -17.072 -3.585 -1.397 1.00 77.38 191 PRO A CA 1
ATOM 1397 C C . PRO A 1 191 ? -17.337 -2.760 -0.131 1.00 77.38 191 PRO A C 1
ATOM 1399 O O . PRO A 1 191 ? -18.445 -2.279 0.091 1.00 77.38 191 PRO A O 1
ATOM 1402 N N . GLY A 1 192 ? -16.304 -2.570 0.695 1.00 80.12 192 GLY A N 1
ATOM 1403 C CA . GLY A 1 192 ? -16.397 -1.799 1.945 1.00 80.12 192 GLY A CA 1
ATOM 1404 C C . GLY A 1 192 ? -17.058 -2.537 3.116 1.00 80.12 192 GLY A C 1
ATOM 1405 O O . GLY A 1 192 ? -17.147 -1.972 4.208 1.00 80.12 192 GLY A O 1
ATOM 1406 N N . VAL A 1 193 ? -17.475 -3.791 2.914 1.00 90.31 193 VAL A N 1
ATOM 1407 C CA . VAL A 1 193 ? -18.074 -4.652 3.939 1.00 90.31 193 VAL A CA 1
ATOM 1408 C C . VAL A 1 193 ? -17.082 -5.741 4.335 1.00 90.31 193 VAL A C 1
ATOM 1410 O O . VAL A 1 193 ? -16.591 -6.509 3.503 1.00 90.31 193 VAL A O 1
ATOM 1413 N N . LEU A 1 194 ? -16.805 -5.823 5.631 1.00 93.38 194 LEU A N 1
ATOM 1414 C CA . LEU A 1 194 ? -15.854 -6.749 6.228 1.00 93.38 194 LEU A CA 1
ATOM 1415 C C . LEU A 1 194 ? -16.578 -7.704 7.175 1.00 93.38 194 LEU A C 1
ATOM 1417 O O . LEU A 1 194 ? -17.532 -7.335 7.861 1.00 93.38 194 LEU A O 1
ATOM 1421 N N . ARG A 1 195 ? -16.108 -8.947 7.233 1.00 95.50 195 ARG A N 1
ATOM 1422 C CA . ARG A 1 195 ? -16.607 -9.980 8.143 1.00 95.50 195 ARG A CA 1
ATOM 1423 C C . ARG A 1 195 ? -15.623 -10.169 9.289 1.00 95.50 195 ARG A C 1
ATOM 1425 O O . ARG A 1 195 ? -14.418 -10.215 9.060 1.00 95.50 195 ARG A O 1
ATOM 1432 N N . LEU A 1 196 ? -16.134 -10.346 10.504 1.00 95.31 196 LEU A N 1
ATOM 1433 C CA . LEU A 1 196 ? -15.300 -10.754 11.632 1.00 95.31 196 LEU A CA 1
ATOM 1434 C C . LEU A 1 196 ? -14.789 -12.182 11.427 1.00 95.31 196 LEU A C 1
ATOM 1436 O O . LEU A 1 196 ? -15.576 -13.096 11.169 1.00 95.31 196 LEU A O 1
ATOM 1440 N N . VAL A 1 197 ? -13.479 -12.373 11.584 1.00 93.00 197 VAL A N 1
ATOM 1441 C CA . VAL A 1 197 ? -12.846 -13.700 11.521 1.00 93.00 197 VAL A CA 1
ATOM 1442 C C . VAL A 1 197 ? -13.349 -14.567 12.673 1.00 93.00 197 VAL A C 1
ATOM 1444 O O . VAL A 1 197 ? -13.799 -15.694 12.469 1.00 93.00 197 VAL A O 1
ATOM 1447 N N . LYS A 1 198 ? -13.339 -14.007 13.885 1.00 91.19 198 LYS A N 1
ATOM 1448 C CA . LYS A 1 198 ? -13.890 -14.627 15.086 1.00 91.19 198 LYS A CA 1
ATOM 1449 C C . LYS A 1 198 ? -15.123 -13.850 15.531 1.00 91.19 198 LYS A C 1
ATOM 1451 O O . LYS A 1 198 ? -15.056 -12.645 15.745 1.00 91.19 198 LYS A O 1
ATOM 1456 N N . ARG A 1 199 ? -16.254 -14.544 15.685 1.00 87.50 199 ARG A N 1
ATOM 1457 C CA . ARG A 1 199 ? -17.502 -13.951 16.195 1.00 87.50 199 ARG A CA 1
ATOM 1458 C C . ARG A 1 199 ? -17.407 -13.749 17.702 1.00 87.50 199 ARG A C 1
ATOM 1460 O O . ARG A 1 199 ? -17.921 -14.549 18.480 1.00 87.50 199 ARG A O 1
ATOM 1467 N N . GLU A 1 200 ? -16.714 -12.697 18.101 1.00 88.56 200 GLU A N 1
ATOM 1468 C CA . GLU A 1 200 ? -16.589 -12.275 19.490 1.00 88.56 200 GLU A CA 1
ATOM 1469 C C . GLU A 1 200 ? -17.153 -10.870 19.684 1.00 88.56 200 GLU A C 1
ATOM 1471 O O . GLU A 1 200 ? -17.116 -10.036 18.781 1.00 88.56 200 GLU A O 1
ATOM 1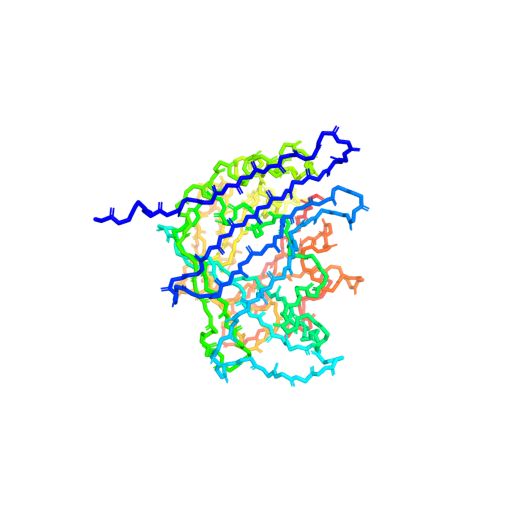476 N N . ASN A 1 201 ? -17.712 -10.629 20.869 1.00 90.69 201 ASN A N 1
ATOM 1477 C CA . ASN A 1 201 ? -18.166 -9.311 21.285 1.00 90.69 201 ASN A CA 1
ATOM 1478 C C . ASN A 1 201 ? -17.165 -8.786 22.317 1.00 90.69 201 ASN A C 1
ATOM 1480 O O . ASN A 1 201 ? -17.278 -9.139 23.495 1.00 90.69 201 ASN A O 1
ATOM 1484 N N . PRO A 1 202 ? -16.119 -8.067 21.885 1.00 90.31 202 PRO A N 1
ATOM 1485 C CA . PRO A 1 202 ? -15.078 -7.639 22.798 1.00 90.31 202 PRO A CA 1
ATOM 1486 C C . PRO A 1 202 ? -15.648 -6.709 23.866 1.00 90.31 202 PRO A C 1
ATOM 1488 O O . PRO A 1 202 ? -16.496 -5.862 23.581 1.00 90.31 202 PRO A O 1
ATOM 1491 N N . VAL A 1 203 ? -15.134 -6.847 25.086 1.00 94.94 203 VAL A N 1
ATOM 1492 C CA . VAL A 1 203 ? -15.346 -5.857 26.141 1.00 94.94 203 VAL A CA 1
ATOM 1493 C C . VAL A 1 203 ? -14.425 -4.674 25.861 1.00 94.94 203 VAL A C 1
ATOM 1495 O O . VAL A 1 203 ? -13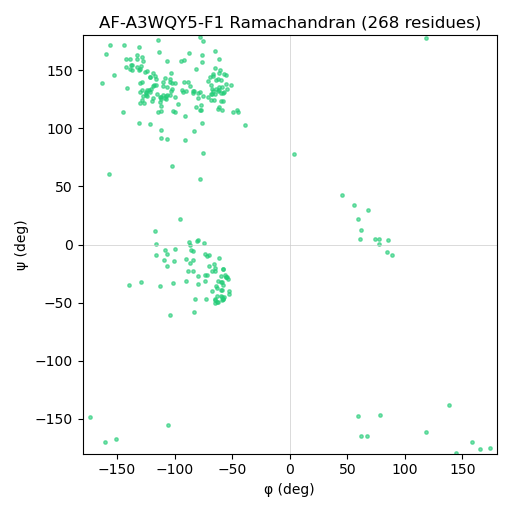.206 -4.823 25.778 1.00 94.94 203 VAL A O 1
ATOM 1498 N N . LEU A 1 204 ? -15.029 -3.507 25.677 1.00 95.38 204 LEU A N 1
ATOM 1499 C CA . LEU A 1 204 ? -14.383 -2.259 25.297 1.00 95.38 204 LEU A CA 1
ATOM 1500 C C . LEU A 1 204 ? -14.291 -1.306 26.498 1.00 95.38 204 LEU A C 1
ATOM 1502 O O . LEU A 1 204 ? -14.252 -1.738 27.656 1.00 95.38 204 LEU A O 1
ATOM 1506 N N . LYS A 1 205 ? -14.215 0.007 26.251 1.00 94.25 205 LYS A N 1
ATOM 1507 C CA . LYS A 1 205 ? -14.115 1.001 27.325 1.00 94.25 205 LYS A CA 1
ATOM 1508 C C . LYS A 1 205 ? -15.331 0.909 28.242 1.00 94.25 205 LYS A C 1
ATOM 1510 O O . LYS A 1 205 ? -16.458 0.720 27.787 1.00 94.25 205 LYS A O 1
ATOM 1515 N N . ASN A 1 206 ? -15.094 1.076 29.543 1.00 93.19 206 ASN A N 1
ATOM 1516 C CA . ASN A 1 206 ? -16.133 1.081 30.579 1.00 93.19 206 ASN A CA 1
ATOM 1517 C C . ASN A 1 206 ? -17.013 -0.184 30.590 1.00 93.19 206 ASN A C 1
ATOM 1519 O O . ASN A 1 206 ? -18.202 -0.103 30.882 1.00 93.19 206 ASN A O 1
ATOM 1523 N N . ASN A 1 207 ? -16.440 -1.346 30.256 1.00 93.62 207 ASN A N 1
ATOM 1524 C CA . ASN A 1 207 ? -17.151 -2.623 30.140 1.00 93.62 207 ASN A CA 1
ATOM 1525 C C . ASN A 1 207 ? -18.291 -2.635 29.104 1.00 93.62 207 ASN A C 1
ATOM 1527 O O . ASN A 1 207 ? -19.190 -3.472 29.177 1.00 93.62 207 ASN A O 1
ATOM 1531 N N . ASN A 1 208 ? -18.259 -1.722 28.130 1.00 96.12 208 ASN A N 1
ATOM 1532 C CA . ASN A 1 208 ? -19.221 -1.721 27.036 1.00 96.12 208 ASN A CA 1
ATOM 1533 C C . ASN A 1 208 ? -18.904 -2.815 26.014 1.00 96.12 208 ASN A C 1
ATOM 1535 O O . ASN A 1 208 ? -17.765 -3.245 25.872 1.00 96.12 208 ASN A O 1
ATOM 1539 N N . LEU A 1 209 ? -19.920 -3.224 25.265 1.00 95.75 209 LEU A N 1
ATOM 1540 C CA . LEU A 1 209 ? -19.799 -4.140 24.134 1.00 95.75 209 LEU A CA 1
ATOM 1541 C C . LEU A 1 209 ? -19.976 -3.369 22.821 1.00 95.75 209 LEU A C 1
ATOM 1543 O O . LEU A 1 209 ? -20.590 -2.300 22.803 1.00 95.75 209 LEU A O 1
ATOM 1547 N N . LEU A 1 210 ? -19.467 -3.916 21.715 1.00 92.88 210 LEU A N 1
ATOM 1548 C CA . LEU A 1 210 ? -19.519 -3.250 20.407 1.00 92.88 210 LEU A CA 1
ATOM 1549 C C . LEU A 1 210 ? -20.934 -3.227 19.801 1.00 92.88 210 LEU A C 1
ATOM 1551 O O . LEU A 1 210 ? -21.242 -2.403 18.950 1.00 92.88 210 LEU A O 1
ATOM 1555 N N . CYS A 1 211 ? -21.790 -4.179 20.170 1.00 89.94 211 CYS A N 1
ATOM 1556 C CA . CYS A 1 211 ? -23.044 -4.405 19.450 1.00 89.94 211 CYS A CA 1
ATOM 1557 C C . CYS A 1 211 ? -24.094 -5.104 20.330 1.00 89.94 211 CYS A C 1
ATOM 1559 O O . CYS A 1 211 ? -24.547 -6.217 20.059 1.00 89.94 211 CYS A O 1
ATOM 1561 N N . GLY A 1 212 ? -24.469 -4.461 21.441 1.00 89.19 212 GLY A N 1
ATOM 1562 C CA . GLY A 1 212 ? -25.358 -5.072 22.435 1.00 89.19 212 GLY A CA 1
ATOM 1563 C C . GLY A 1 212 ? -24.761 -6.367 22.996 1.00 89.19 212 GLY A C 1
ATOM 1564 O O . GLY A 1 212 ? -23.547 -6.481 23.110 1.00 89.19 212 GLY A O 1
ATOM 1565 N N . GLN A 1 213 ? -25.597 -7.348 23.344 1.00 90.50 213 GLN A N 1
ATOM 1566 C CA . GLN A 1 213 ? -25.142 -8.631 23.910 1.00 90.50 213 GLN A CA 1
ATOM 1567 C C . GLN A 1 213 ? -24.722 -9.659 22.846 1.00 90.50 213 GLN A C 1
ATOM 1569 O O . GLN A 1 213 ? -23.952 -10.573 23.130 1.00 90.50 213 GLN A O 1
ATOM 1574 N N . GLN A 1 214 ? -25.215 -9.528 21.613 1.00 90.62 214 GLN A N 1
ATOM 1575 C CA . GLN A 1 214 ? -24.935 -10.487 20.546 1.00 90.62 214 GLN A CA 1
ATOM 1576 C C . GLN A 1 214 ? -23.625 -10.141 19.821 1.00 90.62 214 GLN A C 1
ATOM 1578 O O . GLN A 1 214 ? -23.413 -8.972 19.501 1.00 90.62 214 GLN A O 1
ATOM 1583 N N . PRO A 1 215 ? -22.754 -11.126 19.530 1.00 92.06 215 PRO A N 1
ATOM 1584 C CA . PRO A 1 215 ? -21.517 -10.860 18.813 1.00 92.06 215 PRO A CA 1
ATOM 1585 C C . PRO A 1 215 ? -21.736 -10.315 17.394 1.00 92.06 215 PRO A C 1
ATOM 1587 O O . PRO A 1 215 ? -22.480 -10.936 16.623 1.00 92.06 215 PRO A O 1
ATOM 1590 N N . PRO A 1 216 ? -21.026 -9.232 17.020 1.00 95.25 216 PRO A N 1
ATOM 1591 C CA . PRO A 1 216 ? -21.012 -8.720 15.658 1.00 95.25 216 PRO A CA 1
ATOM 1592 C C . PRO A 1 216 ? -20.564 -9.772 14.653 1.00 95.25 216 PRO A C 1
ATOM 1594 O O . PRO A 1 216 ? -19.749 -10.652 14.931 1.00 95.25 216 PRO A O 1
ATOM 1597 N N . THR A 1 217 ? -21.133 -9.690 13.453 1.00 96.31 217 THR A N 1
ATOM 1598 C CA . THR A 1 217 ? -20.751 -10.547 12.323 1.00 96.31 217 THR A CA 1
ATOM 1599 C C . THR A 1 217 ? -20.075 -9.748 11.220 1.00 96.31 217 THR A C 1
ATOM 1601 O O . THR A 1 217 ? -19.134 -10.254 10.600 1.00 96.31 217 THR A O 1
ATOM 1604 N N . PHE A 1 218 ? -20.509 -8.505 11.003 1.00 95.50 218 PHE A N 1
ATOM 1605 C CA . PHE A 1 218 ? -19.947 -7.633 9.980 1.00 95.50 218 PHE A CA 1
ATOM 1606 C C . PHE A 1 218 ? -19.654 -6.240 10.512 1.00 95.50 218 PHE A C 1
ATOM 1608 O O . PHE A 1 218 ? -20.318 -5.737 11.421 1.00 95.50 218 PHE A O 1
ATOM 1615 N N . VAL A 1 219 ? -18.676 -5.618 9.872 1.00 95.38 219 VAL A N 1
ATOM 1616 C CA . VAL A 1 219 ? -18.320 -4.219 10.036 1.00 95.38 219 VAL A CA 1
ATOM 1617 C C . VAL A 1 219 ? -18.271 -3.581 8.658 1.00 95.38 219 VAL A C 1
ATOM 1619 O O . VAL A 1 219 ? -17.775 -4.178 7.705 1.00 95.38 219 VAL A O 1
ATOM 1622 N N . VAL A 1 220 ? -18.772 -2.359 8.558 1.00 94.25 220 VAL A N 1
ATOM 1623 C CA . VAL A 1 220 ? -18.724 -1.562 7.338 1.00 94.25 220 VAL A CA 1
ATOM 1624 C C . VAL A 1 220 ? -17.987 -0.265 7.627 1.00 94.25 220 VAL A C 1
ATOM 1626 O O . VAL A 1 220 ? -18.289 0.425 8.605 1.00 94.25 220 VAL A O 1
ATOM 1629 N N . TYR A 1 221 ? -17.030 0.065 6.763 1.00 91.75 221 TYR A N 1
ATOM 1630 C CA . TYR A 1 221 ? -16.358 1.361 6.775 1.00 91.75 221 TYR A CA 1
ATOM 1631 C C . TYR A 1 221 ? -17.110 2.320 5.859 1.00 91.75 221 TYR A C 1
ATOM 1633 O O . TYR A 1 221 ? -16.849 2.397 4.657 1.00 91.75 221 TYR A O 1
ATOM 1641 N N . GLY A 1 222 ? -18.081 3.025 6.435 1.00 89.38 222 GLY A N 1
ATOM 1642 C CA . GLY A 1 222 ? -18.790 4.088 5.743 1.00 89.38 222 GLY A CA 1
ATOM 1643 C C . GLY A 1 222 ? -17.896 5.310 5.544 1.00 89.38 222 GLY A C 1
ATOM 1644 O O . GLY A 1 222 ? -17.121 5.673 6.431 1.00 89.38 222 GLY A O 1
ATOM 1645 N N . ARG A 1 223 ? -18.022 5.943 4.379 1.00 87.38 223 ARG A N 1
ATOM 1646 C CA . ARG A 1 223 ? -17.285 7.153 3.984 1.00 87.38 223 ARG A CA 1
ATOM 1647 C C . ARG A 1 223 ? -18.223 8.219 3.430 1.00 87.38 223 ARG A C 1
ATOM 1649 O O . ARG A 1 223 ? -19.384 7.928 3.143 1.00 87.38 223 ARG A O 1
ATOM 1656 N N . ASP A 1 224 ? -17.715 9.429 3.236 1.00 84.62 224 ASP A N 1
ATOM 1657 C CA . ASP A 1 224 ? -18.484 10.509 2.620 1.00 84.62 224 ASP A CA 1
ATOM 1658 C C . ASP A 1 224 ? -18.851 10.175 1.166 1.00 84.62 224 ASP A C 1
ATOM 1660 O O . ASP A 1 224 ? -18.030 9.652 0.412 1.00 84.62 224 ASP A O 1
ATOM 1664 N N . GLU A 1 225 ? -20.062 10.545 0.739 1.00 80.75 225 GLU A N 1
ATOM 1665 C CA . GLU A 1 225 ? -20.578 10.312 -0.626 1.00 80.75 225 GLU A CA 1
ATOM 1666 C C . GLU A 1 225 ? -19.673 10.854 -1.737 1.00 80.75 225 GLU A C 1
ATOM 1668 O O . GLU A 1 225 ? -19.663 10.338 -2.850 1.00 80.75 225 GLU A O 1
ATOM 1673 N N . ARG A 1 226 ? -18.901 11.899 -1.433 1.00 76.88 226 ARG A N 1
ATOM 1674 C CA . ARG A 1 226 ? -18.011 12.579 -2.382 1.00 76.88 226 ARG A CA 1
ATOM 1675 C C . ARG A 1 226 ? -16.623 11.945 -2.473 1.00 76.88 226 ARG A C 1
ATOM 1677 O O . ARG A 1 226 ? -15.767 12.483 -3.166 1.00 76.88 226 ARG A O 1
ATOM 1684 N N . THR A 1 227 ? -16.382 10.858 -1.741 1.00 73.38 227 THR A N 1
ATOM 1685 C CA . THR A 1 227 ? -15.059 10.237 -1.617 1.00 73.38 227 THR A CA 1
ATOM 1686 C C . THR A 1 227 ? -15.052 8.841 -2.227 1.00 73.38 227 THR A C 1
ATOM 1688 O O . THR A 1 227 ? -15.900 7.993 -1.938 1.00 73.38 227 THR A O 1
ATOM 1691 N N . GLU A 1 228 ? -14.071 8.586 -3.089 1.00 71.50 228 GLU A N 1
ATOM 1692 C CA . GLU A 1 228 ? -13.953 7.303 -3.790 1.00 71.50 228 GLU A CA 1
ATOM 1693 C C . GLU A 1 228 ? -13.468 6.191 -2.850 1.00 71.50 228 GLU A C 1
ATOM 1695 O O . GLU A 1 228 ? -13.883 5.037 -2.979 1.00 71.50 228 GLU A O 1
ATOM 1700 N N . SER A 1 229 ? -12.656 6.543 -1.848 1.00 78.00 229 SER A N 1
ATOM 1701 C CA . SER A 1 229 ? -12.073 5.610 -0.882 1.00 78.00 229 SER A CA 1
ATOM 1702 C C . SER A 1 229 ? -12.012 6.189 0.534 1.00 78.00 229 SER A C 1
ATOM 1704 O O . SER A 1 229 ? -11.999 7.407 0.728 1.00 78.00 229 SER A O 1
ATOM 1706 N N . LEU A 1 230 ? -11.904 5.306 1.534 1.00 79.19 230 LEU A N 1
ATOM 1707 C CA . LEU A 1 230 ? -11.688 5.707 2.929 1.00 79.19 230 LEU A CA 1
ATOM 1708 C C . LEU A 1 230 ? -10.390 6.522 3.093 1.00 79.19 230 LEU A C 1
ATOM 1710 O O . LEU A 1 230 ? -10.355 7.466 3.876 1.00 79.19 230 LEU A O 1
ATOM 1714 N N . ASP A 1 231 ? -9.366 6.234 2.282 1.00 77.94 231 ASP A N 1
ATOM 1715 C CA . ASP A 1 231 ? -8.090 6.962 2.260 1.00 77.94 231 ASP A CA 1
ATOM 1716 C C . ASP A 1 231 ? -8.216 8.418 1.814 1.00 77.94 231 ASP A C 1
ATOM 1718 O O . ASP A 1 231 ? -7.350 9.227 2.147 1.00 77.94 231 ASP A O 1
ATOM 1722 N N . SER A 1 232 ? -9.299 8.772 1.126 1.00 76.50 232 SER A N 1
ATOM 1723 C CA . SER A 1 232 ? -9.616 10.150 0.732 1.00 76.50 232 SER A CA 1
ATOM 1724 C C . SER A 1 232 ? -10.645 10.834 1.642 1.00 76.50 232 SER A C 1
ATOM 1726 O O . SER A 1 232 ? -10.919 12.016 1.461 1.00 76.50 232 SER A O 1
ATOM 1728 N N . SER A 1 233 ? -11.197 10.121 2.630 1.00 83.19 233 SER A N 1
ATOM 1729 C CA . SER A 1 233 ? -12.250 10.636 3.512 1.00 83.19 233 SER A CA 1
ATOM 1730 C C . SER A 1 233 ? -11.687 11.280 4.778 1.00 83.19 233 SER A C 1
ATOM 1732 O O . SER A 1 233 ? -10.748 10.756 5.377 1.00 83.19 233 SER A O 1
ATOM 1734 N N . SER A 1 234 ? -12.260 12.398 5.219 1.00 87.62 234 SER A N 1
ATOM 1735 C CA . SER A 1 234 ? -12.003 12.974 6.552 1.00 87.62 234 SER A CA 1
ATOM 1736 C C . SER A 1 234 ? -12.907 12.377 7.630 1.00 87.62 234 SER A C 1
ATOM 1738 O O . SER A 1 234 ? -12.625 12.522 8.816 1.00 87.62 234 SER A O 1
ATOM 1740 N N . ASN A 1 235 ? -13.983 11.704 7.219 1.00 91.06 235 ASN A N 1
ATOM 1741 C CA . ASN A 1 235 ? -14.968 11.093 8.102 1.00 91.06 235 ASN A CA 1
ATOM 1742 C C . ASN A 1 235 ? -14.985 9.572 7.928 1.00 91.06 235 ASN A C 1
ATOM 1744 O O . ASN A 1 235 ? -14.878 9.054 6.812 1.00 91.06 235 ASN A O 1
ATOM 1748 N N . LEU A 1 236 ? -15.168 8.861 9.035 1.00 93.00 236 LEU A N 1
ATOM 1749 C CA . LEU A 1 236 ? -15.418 7.426 9.054 1.00 93.00 236 LEU A CA 1
ATOM 1750 C C . LEU A 1 236 ? -16.704 7.152 9.828 1.00 93.00 236 LEU A C 1
ATOM 1752 O O . LEU A 1 236 ? -16.866 7.585 10.970 1.00 93.00 236 LEU A O 1
ATOM 1756 N N . TYR A 1 237 ? -17.567 6.350 9.216 1.00 94.44 237 TYR A N 1
ATOM 1757 C CA . TYR A 1 237 ? -18.789 5.828 9.812 1.00 94.44 237 TYR A CA 1
ATOM 1758 C C . TYR A 1 237 ? -18.630 4.323 10.010 1.00 94.44 237 TYR A C 1
ATOM 1760 O O . TYR A 1 237 ? -18.897 3.529 9.107 1.00 94.44 237 TYR A O 1
ATOM 1768 N N . LEU A 1 238 ? -18.157 3.916 11.186 1.00 95.56 238 LEU A N 1
ATOM 1769 C CA . LEU A 1 238 ? -18.029 2.506 11.534 1.00 95.56 238 LEU A CA 1
ATOM 1770 C C . LEU A 1 238 ? -19.414 1.955 11.871 1.00 95.56 238 LEU A C 1
ATOM 1772 O O . LEU A 1 238 ? -19.955 2.220 12.947 1.00 95.56 238 LEU A O 1
ATOM 1776 N N . LYS A 1 239 ? -19.986 1.190 10.946 1.00 95.75 239 LYS A N 1
ATOM 1777 C CA . LYS A 1 239 ? -21.295 0.556 11.120 1.00 95.75 239 LYS A CA 1
ATOM 1778 C C . LYS A 1 239 ? -21.096 -0.911 11.462 1.00 95.75 239 LYS A C 1
ATOM 1780 O O . LYS A 1 239 ? -20.311 -1.602 10.812 1.00 95.75 239 LYS A O 1
ATOM 1785 N N . VAL A 1 240 ? -21.813 -1.389 12.466 1.00 96.12 240 VAL A N 1
ATOM 1786 C CA . VAL A 1 240 ? -21.692 -2.754 12.979 1.00 96.12 240 VAL A CA 1
ATOM 1787 C C . VAL A 1 240 ? -23.014 -3.485 12.785 1.00 96.12 240 VAL A C 1
ATOM 1789 O O . VAL A 1 240 ? -24.086 -2.917 13.019 1.00 96.12 240 VAL A O 1
ATOM 1792 N N . TYR A 1 241 ? -22.931 -4.740 12.340 1.00 95.94 241 TYR A N 1
ATOM 1793 C CA . TYR A 1 241 ? -24.091 -5.569 12.023 1.00 95.94 241 TYR A CA 1
ATOM 1794 C C . TYR A 1 241 ? -24.015 -6.949 12.689 1.00 95.94 241 TYR A C 1
ATOM 1796 O O . TYR A 1 241 ? -22.979 -7.625 12.661 1.00 95.94 241 TYR A O 1
ATOM 1804 N N . ASN A 1 242 ? -25.162 -7.393 13.199 1.00 93.94 242 ASN A N 1
ATOM 1805 C CA . ASN A 1 242 ? -25.451 -8.736 13.692 1.00 93.94 242 ASN A CA 1
ATOM 1806 C C . ASN A 1 242 ? -26.347 -9.478 12.702 1.00 93.94 242 ASN A C 1
ATOM 1808 O O . ASN A 1 242 ? -27.421 -8.995 12.354 1.00 93.94 242 ASN A O 1
ATOM 1812 N N . GLY A 1 243 ? -25.962 -10.687 12.298 1.00 91.19 243 GLY A N 1
ATOM 1813 C CA . GLY A 1 243 ? -26.828 -11.543 11.489 1.00 91.19 243 GLY A CA 1
ATOM 1814 C C . GLY A 1 243 ? -26.077 -12.381 10.465 1.00 91.19 243 GLY A C 1
ATOM 1815 O O . GLY A 1 243 ? -24.853 -12.353 10.369 1.00 91.19 243 GLY A O 1
ATOM 1816 N N . SER A 1 244 ? -26.828 -13.164 9.696 1.00 91.12 244 SER A N 1
ATOM 1817 C CA . SER A 1 244 ? -26.285 -14.023 8.638 1.00 91.12 244 SER A CA 1
ATOM 1818 C C . SER A 1 244 ? -26.160 -13.318 7.285 1.00 91.12 244 SER A C 1
ATOM 1820 O O . SER A 1 244 ? -25.355 -13.747 6.458 1.00 91.12 244 SER A O 1
ATOM 1822 N N . GLN A 1 245 ? -26.926 -12.249 7.061 1.00 92.81 245 GLN A N 1
ATOM 1823 C CA . GLN A 1 245 ? -26.963 -11.519 5.796 1.00 92.81 245 GLN A CA 1
ATOM 1824 C C . GLN A 1 245 ? -25.831 -10.493 5.726 1.00 92.81 245 GLN A C 1
ATOM 1826 O O . GLN A 1 245 ? -25.626 -9.726 6.663 1.00 92.81 245 GLN A O 1
ATOM 1831 N N . ILE A 1 246 ? -25.091 -10.500 4.614 1.00 92.50 246 ILE A N 1
ATOM 1832 C CA . ILE A 1 246 ? -24.040 -9.513 4.343 1.00 92.50 246 ILE A CA 1
ATOM 1833 C C . ILE A 1 246 ? -24.729 -8.167 4.061 1.00 92.50 246 ILE A C 1
ATOM 1835 O O . ILE A 1 246 ? -25.604 -8.135 3.191 1.00 92.50 246 ILE A O 1
ATOM 1839 N N . PRO A 1 247 ? -24.366 -7.075 4.760 1.00 92.69 247 PRO A N 1
ATOM 1840 C CA . PRO A 1 247 ? -24.879 -5.743 4.452 1.00 92.69 247 PRO A CA 1
ATOM 1841 C C . PRO A 1 247 ? -24.631 -5.362 2.983 1.00 92.69 247 PRO A C 1
ATOM 1843 O O . PRO A 1 247 ? -23.607 -5.759 2.416 1.00 92.69 247 PRO A O 1
ATOM 1846 N N . PRO A 1 248 ? -25.533 -4.603 2.342 1.00 89.50 248 PRO A N 1
ATOM 1847 C CA . PRO A 1 248 ? -25.321 -4.160 0.971 1.00 89.50 248 PRO A CA 1
ATOM 1848 C C . PRO A 1 248 ? -24.139 -3.185 0.896 1.00 89.50 248 PRO A C 1
ATOM 1850 O O . PRO A 1 248 ? -23.945 -2.367 1.794 1.00 89.50 248 PRO A O 1
ATOM 1853 N N . GLY A 1 249 ? -23.381 -3.200 -0.206 1.00 84.94 249 GLY A N 1
ATOM 1854 C CA . GLY A 1 249 ? -22.266 -2.263 -0.410 1.00 84.94 249 GLY A CA 1
ATOM 1855 C C . GLY A 1 249 ? -22.668 -0.780 -0.365 1.00 84.94 249 GLY A C 1
ATOM 1856 O O . GLY A 1 249 ? -21.837 0.071 -0.058 1.00 84.94 249 GLY A O 1
ATOM 1857 N N . SER A 1 250 ? -23.949 -0.454 -0.588 1.00 86.75 250 SER A N 1
ATOM 1858 C CA . SER A 1 250 ? -24.485 0.903 -0.399 1.00 86.75 250 SER A CA 1
ATOM 1859 C C . SER A 1 250 ? -24.340 1.410 1.036 1.00 86.75 250 SER A C 1
ATOM 1861 O O . SER A 1 250 ? -24.205 2.611 1.243 1.00 86.75 250 SER A O 1
ATOM 1863 N N . ASP A 1 251 ? -24.300 0.514 2.027 1.00 86.75 251 ASP A N 1
ATOM 1864 C CA . ASP A 1 251 ? -24.103 0.890 3.427 1.00 86.75 251 ASP A CA 1
ATOM 1865 C C . ASP A 1 251 ? -22.658 1.353 3.695 1.00 86.75 251 ASP A C 1
ATOM 1867 O O . ASP A 1 251 ? -22.381 1.914 4.754 1.00 86.75 251 ASP A O 1
ATOM 1871 N N . ALA A 1 252 ? -21.728 1.189 2.746 1.00 85.19 252 ALA A N 1
ATOM 1872 C CA . ALA A 1 252 ? -20.388 1.777 2.815 1.00 85.19 252 ALA A CA 1
ATOM 1873 C C . ALA A 1 252 ? -20.354 3.267 2.419 1.00 85.19 252 ALA A C 1
ATOM 1875 O O . ALA A 1 252 ? -19.275 3.861 2.369 1.00 85.19 252 ALA A O 1
ATOM 1876 N N . ILE A 1 253 ? -21.510 3.880 2.147 1.00 84.94 253 ILE A N 1
ATOM 1877 C CA . ILE A 1 253 ? -21.639 5.283 1.749 1.00 84.94 253 ILE A CA 1
ATOM 1878 C C . ILE A 1 253 ? -22.519 6.028 2.763 1.00 84.94 253 ILE A C 1
ATOM 1880 O O . ILE A 1 253 ? -23.572 5.541 3.176 1.00 84.94 253 ILE A O 1
ATOM 1884 N N . GLY A 1 254 ? -22.063 7.206 3.189 1.00 85.62 254 GLY A N 1
ATOM 1885 C CA . GLY A 1 254 ? -22.765 8.086 4.119 1.00 85.62 254 GLY A CA 1
ATOM 1886 C C . GLY A 1 254 ? -23.004 7.468 5.500 1.00 85.62 254 GLY A C 1
ATOM 1887 O O . GLY A 1 254 ? -22.421 6.446 5.873 1.00 85.62 254 GLY A O 1
ATOM 1888 N N . MET A 1 255 ? -23.901 8.088 6.268 1.00 85.88 255 MET A N 1
ATOM 1889 C CA . MET A 1 255 ? -24.310 7.622 7.604 1.00 85.88 255 MET A CA 1
ATOM 1890 C C . MET A 1 255 ? -25.514 6.670 7.578 1.00 85.88 255 MET A C 1
ATOM 1892 O O . MET A 1 255 ? -25.801 6.014 8.583 1.00 85.88 255 MET A O 1
ATOM 1896 N N . ASP A 1 256 ? -26.204 6.579 6.441 1.00 83.50 256 ASP A N 1
ATOM 1897 C CA . ASP A 1 256 ? -27.411 5.772 6.279 1.00 83.50 256 ASP A CA 1
ATOM 1898 C C . ASP A 1 256 ? -27.142 4.296 6.589 1.00 83.50 256 ASP A C 1
ATOM 1900 O O . ASP A 1 256 ? -26.150 3.714 6.151 1.00 83.50 256 ASP A O 1
ATOM 1904 N N . HIS A 1 257 ? -28.040 3.676 7.344 1.00 77.88 257 HIS A N 1
ATOM 1905 C CA . HIS A 1 257 ? -28.000 2.255 7.669 1.00 77.88 257 HIS A CA 1
ATOM 1906 C C . HIS A 1 257 ? -29.384 1.676 7.397 1.00 77.88 257 HIS A C 1
ATOM 1908 O O . HIS A 1 257 ? -30.342 1.933 8.124 1.00 77.88 257 HIS A O 1
ATOM 1914 N N . LYS A 1 258 ? -29.513 0.944 6.290 1.00 74.94 258 LYS A N 1
ATOM 1915 C CA . LYS A 1 258 ? -30.781 0.308 5.895 1.00 74.94 258 LYS A CA 1
ATOM 1916 C C . LYS A 1 258 ? -30.672 -1.215 5.888 1.00 74.94 258 LYS A C 1
ATOM 1918 O O . LYS A 1 258 ? -31.694 -1.891 5.785 1.00 74.94 258 LYS A O 1
ATOM 1923 N N . GLY A 1 259 ? -29.459 -1.755 6.036 1.00 76.56 259 GLY A N 1
ATOM 1924 C CA . GLY A 1 259 ? -29.220 -3.181 6.163 1.00 76.56 259 GLY A CA 1
ATOM 1925 C C . GLY A 1 259 ? -29.894 -3.786 7.395 1.00 76.56 259 GLY A C 1
ATOM 1926 O O . GLY A 1 259 ? -29.784 -3.289 8.519 1.00 76.56 259 GLY A O 1
ATOM 1927 N N . SER A 1 260 ? -30.566 -4.916 7.184 1.00 85.56 260 SER A N 1
ATOM 1928 C CA . SER A 1 260 ? -31.045 -5.779 8.260 1.00 85.56 260 SER A CA 1
ATOM 1929 C C . SER A 1 260 ? -29.892 -6.176 9.181 1.00 85.56 260 SER A C 1
ATOM 1931 O O . SER A 1 260 ? -28.813 -6.536 8.709 1.00 85.56 260 SER A O 1
ATOM 1933 N N . GLY A 1 261 ? -30.135 -6.159 10.490 1.00 90.88 261 GLY A N 1
ATOM 1934 C CA . GLY A 1 261 ? -29.123 -6.543 11.471 1.00 90.88 261 GLY A CA 1
ATOM 1935 C C . GLY A 1 261 ? -28.175 -5.419 11.883 1.00 90.88 261 GLY A C 1
ATOM 1936 O O . GLY A 1 261 ? -27.269 -5.674 12.670 1.00 90.88 261 GLY A O 1
ATOM 1937 N N . PHE A 1 262 ? -28.368 -4.186 11.403 1.00 94.25 262 PHE A N 1
ATOM 1938 C CA . PHE A 1 262 ? -27.658 -3.024 11.937 1.00 94.25 262 PHE A CA 1
ATOM 1939 C C . PHE A 1 262 ? -27.863 -2.916 13.453 1.00 94.25 262 PHE A C 1
ATOM 1941 O O . PHE A 1 262 ? -28.988 -3.037 13.940 1.00 94.25 262 PHE A O 1
ATOM 1948 N N . CYS A 1 263 ? -26.783 -2.676 14.195 1.00 93.44 263 CYS A N 1
ATOM 1949 C CA . CYS A 1 263 ? -26.851 -2.568 15.651 1.00 93.44 263 CYS A CA 1
ATOM 1950 C C . CYS A 1 263 ? -26.198 -1.312 16.223 1.00 93.44 263 CYS A C 1
ATOM 1952 O O . CYS A 1 263 ? -26.644 -0.827 17.261 1.00 93.44 263 CYS A O 1
ATOM 1954 N N . ALA A 1 264 ? -25.133 -0.805 15.600 1.00 94.94 264 ALA A N 1
ATOM 1955 C CA . ALA A 1 264 ? -24.367 0.307 16.140 1.00 94.94 264 ALA A CA 1
ATOM 1956 C C . ALA A 1 264 ? -23.681 1.101 15.028 1.00 94.94 264 ALA A C 1
ATOM 1958 O O . ALA A 1 264 ? -23.233 0.544 14.024 1.00 94.94 264 ALA A O 1
ATOM 1959 N N . LEU A 1 265 ? -23.577 2.410 15.251 1.00 95.62 265 LEU A N 1
ATOM 1960 C CA . LEU A 1 265 ? -22.827 3.350 14.428 1.00 95.62 265 LEU A CA 1
ATOM 1961 C C . LEU A 1 265 ? -21.892 4.157 15.329 1.00 95.62 265 LEU A C 1
ATOM 1963 O O . LEU A 1 265 ? -22.316 4.696 16.354 1.00 95.62 265 LEU A O 1
ATOM 1967 N N . TYR A 1 266 ? -20.640 4.266 14.902 1.00 96.69 266 TYR A N 1
ATOM 1968 C CA . TYR A 1 266 ? -19.612 5.066 15.549 1.00 96.69 266 TYR A CA 1
ATOM 1969 C C . TYR A 1 266 ? -18.975 6.002 14.526 1.00 96.69 266 TYR A C 1
ATOM 1971 O O . TYR A 1 266 ? -18.526 5.562 13.467 1.00 96.69 266 TYR A O 1
ATOM 1979 N N . ASN A 1 267 ? -18.931 7.291 14.854 1.00 96.38 267 ASN A N 1
ATOM 1980 C CA . ASN A 1 267 ? -18.370 8.308 13.968 1.00 96.38 267 ASN A CA 1
ATOM 1981 C C . ASN A 1 267 ? -16.974 8.710 14.425 1.00 96.38 267 ASN A C 1
ATOM 1983 O O . ASN A 1 267 ? -16.759 8.933 15.624 1.00 96.38 267 ASN A O 1
ATOM 1987 N N . TYR A 1 268 ? -16.079 8.878 13.456 1.00 95.62 268 TYR A N 1
ATOM 1988 C CA . TYR A 1 268 ? -14.707 9.305 13.676 1.00 95.62 268 TYR A CA 1
ATOM 1989 C C . TYR A 1 268 ? -14.238 10.309 12.629 1.00 95.62 268 TYR A C 1
ATOM 1991 O O . TYR A 1 268 ? -14.777 10.365 11.521 1.00 95.62 268 TYR A O 1
ATOM 1999 N N . THR A 1 269 ? -13.189 11.047 12.975 1.00 93.38 269 THR A N 1
ATOM 2000 C CA . THR A 1 269 ? -12.512 12.002 12.094 1.00 93.38 269 THR A CA 1
ATOM 2001 C C . THR A 1 269 ? -10.997 11.831 12.141 1.00 93.38 269 THR A C 1
ATOM 2003 O O . THR A 1 269 ? -10.458 11.207 13.061 1.00 93.38 269 THR A O 1
ATOM 2006 N N . ARG A 1 270 ? -10.305 12.380 11.141 1.00 86.88 270 ARG A N 1
ATOM 2007 C CA . ARG A 1 270 ? -8.841 12.449 11.079 1.00 86.88 270 ARG A CA 1
ATOM 2008 C C . ARG A 1 270 ? -8.365 13.750 10.446 1.00 86.88 270 ARG A C 1
ATOM 2010 O O . ARG A 1 270 ? -9.134 14.311 9.632 1.00 86.88 270 ARG A O 1
#

Radius of gyration: 22.08 Å; Cα contacts (8 Å, |Δi|>4): 650; chains: 1; bounding box: 64×35×59 Å

Nearest PDB structures (foldseek):
  2vrs-assembly1_C  TM=3.165E-01  e=6.559E-01  Avian orthoreovirus
  2xzp-assembly1_A  TM=4.502E-01  e=2.166E+00  Homo sapiens
  7m3t-assembly1_G  TM=3.231E-01  e=1.192E+00  Satellite tobacco mosaic virus
  7m3t-assembly1_N  TM=3.309E-01  e=1.651E+00  Satellite tobacco mosaic virus
  9au7-assembly1_C  TM=2.788E-01  e=1.481E+00  Homo sapiens

Sequence (270 aa):
MQAKEAWTAFPDAGSPAVQVSKTATDGHTVFLGGCNKRLGAGFTGTFSSYRGDALQKIDDQSEPVTFEVTGKAGTERFAGGLHYIAGEESWGITGLLSPAFVVAFGRGDMLTVRNERGKAAFSFELQGSSKAAGTMQRVCGFATAPAASPRDSWTAASTTATAITGDIQISAKGIRFENGTTLELTSTDQPGVLRLVKRENPVLKNNNLLCGQQPPTFVVYGRDERTESLDSSSNLYLKVYNGSQIPPGSDAIGMDHKGSGFCALYNYTR

Mean predicted aligned error: 13.91 Å

pLDDT: mean 89.51, std 11.3, range [38.84, 98.69]